Protein AF-A0A850GPP8-F1 (afdb_monomer)

Nearest PDB structures (foldseek):
  1va9-assembly1_A  TM=4.028E-01  e=1.101E-01  Homo sapiens
  6kbh-assembly1_A  TM=3.425E-01  e=5.849E-01  Rhodococcus sp. ECU0066
  5e55-assembly1_A  TM=1.767E-01  e=2.374E+00  Mus musculus

pLDDT: mean 84.82, std 16.77, range [39.59, 98.62]

Foldseek 3Di:
DDDDDDDDDDDDDDDPPPPPDPPPPPPDPDAPQAAPDDDWDWWDWDQWIWIWAARAQLKIKIKIWGDDDVVVPDPLQQKWKWKAKPRFIDIGGFDQDPVRTTMDMAILFWDPKDWQADPDDCVVPVQNPPDDADPPDRTDIDTDGGDPSNCRRCVVQADPRSFGAKIKMWMWMDGPRDIRADVPHTIIIIDHGDDSHD

Mean predicted aligned error: 10.4 Å

Sequence (198 aa):
MTSRLSPALLTLTAIATLLALPAQAQASNYPPDYDVCSEYDYAYTGPFELILDPVRTGIAKLTVAYRGYLRDYYADEDINIYISLNGNDAFIGASAGSNDDAYILLNSGPRDCEWCPTGGTPWDAPICAEIEIPEGSSGVWHCEDPTDIESHLFYWAYDAYGSRNDWDIQVAAEAGGYWDSNFGANYSAYFYADATCF

Solvent-accessible surface area (backbone atoms only — not comparable to full-atom values): 11824 Å² total; per-residue (Å²): 138,86,88,80,90,84,88,80,87,79,84,85,79,83,80,80,81,78,81,75,73,77,76,76,78,72,80,77,88,68,53,92,56,54,65,79,37,86,66,72,47,77,39,71,33,89,51,33,44,36,41,38,39,48,26,40,69,55,28,36,36,42,36,46,35,37,65,44,77,63,62,83,79,41,58,37,67,59,29,29,40,38,41,27,37,64,84,28,69,52,77,42,69,20,39,74,43,96,77,79,28,27,28,43,81,43,42,56,39,52,37,85,58,44,80,35,49,64,87,61,58,54,86,81,42,67,86,45,60,83,60,86,66,62,89,92,49,74,43,46,77,47,55,47,71,48,50,73,65,34,51,52,34,43,63,61,42,39,48,100,82,29,47,47,37,59,40,49,32,36,37,35,39,36,42,97,89,44,74,56,50,56,88,89,40,64,29,60,42,70,45,75,55,63,76,90,47,120

Radius of gyration: 28.32 Å; Cα contacts (8 Å, |Δi|>4): 357; chains: 1; bounding box: 94×68×67 Å

Secondary structure (DSSP, 8-state):
-------------------------------TT-------EEEEETTEEEEEEEEETTEEEEEEEE-SGGGGTS-GGG-EEEEEETTEEEEEE-EE-TTS-EEEEEESS-EEEEEEETT--TTT-GGGTT--PPTT-SEEEEEEPPPHHHHHHGGGTB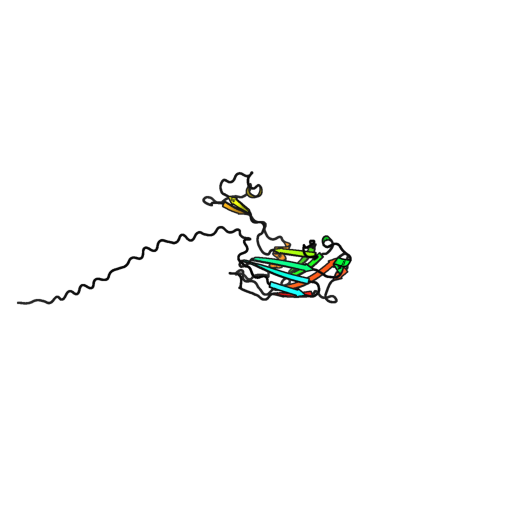-TTSPBPPEEEEEEEEETTEEE-BTTB-EEEEE-------

Structure (mmCIF, N/CA/C/O backbone):
data_AF-A0A850GPP8-F1
#
_entry.id   AF-A0A850GPP8-F1
#
loop_
_atom_site.group_PDB
_atom_site.id
_atom_site.type_symbol
_atom_site.label_atom_id
_atom_site.label_alt_id
_atom_site.label_comp_id
_atom_site.label_asym_id
_atom_site.label_entity_id
_atom_site.label_seq_id
_atom_site.pdbx_PDB_ins_code
_atom_site.Cartn_x
_atom_site.Cartn_y
_atom_site.Cartn_z
_atom_site.occupancy
_atom_site.B_iso_or_equiv
_atom_site.auth_seq_id
_atom_site.auth_comp_id
_atom_site.auth_asym_id
_atom_site.auth_atom_id
_atom_site.pdbx_PDB_model_num
ATOM 1 N N . MET A 1 1 ? 71.020 -55.622 -45.449 1.00 39.59 1 MET A N 1
ATOM 2 C CA . MET A 1 1 ? 70.687 -54.187 -45.558 1.00 39.59 1 MET A CA 1
ATOM 3 C C . MET A 1 1 ? 69.393 -53.935 -44.804 1.00 39.59 1 MET A C 1
ATOM 5 O O . MET A 1 1 ? 68.484 -54.747 -44.855 1.00 39.59 1 MET A O 1
ATOM 9 N N . THR A 1 2 ? 69.428 -52.868 -44.024 1.00 40.09 2 THR A N 1
ATOM 10 C CA . THR A 1 2 ? 68.491 -52.312 -43.040 1.00 40.09 2 THR A CA 1
ATOM 11 C C . THR A 1 2 ? 67.087 -51.938 -43.535 1.00 40.09 2 THR A C 1
ATOM 13 O O . THR A 1 2 ? 66.945 -51.490 -44.667 1.00 40.09 2 THR A O 1
ATOM 16 N N . SER A 1 3 ? 66.159 -51.878 -42.560 1.00 41.38 3 SER A N 1
ATOM 17 C CA . SER A 1 3 ? 65.038 -50.914 -42.423 1.00 41.38 3 SER A CA 1
ATOM 18 C C . SER A 1 3 ? 63.676 -51.323 -43.002 1.00 41.38 3 SER A C 1
ATOM 20 O O . SER A 1 3 ? 63.630 -51.831 -44.109 1.00 41.38 3 SER A O 1
ATOM 22 N N . ARG A 1 4 ? 62.503 -51.063 -42.405 1.00 40.84 4 ARG A N 1
ATOM 23 C CA . ARG A 1 4 ? 61.988 -50.720 -41.055 1.00 40.84 4 ARG A CA 1
ATOM 24 C C . ARG A 1 4 ? 60.451 -50.876 -41.165 1.00 40.84 4 ARG A C 1
ATOM 26 O O . ARG A 1 4 ? 59.905 -50.805 -42.261 1.00 40.84 4 ARG A O 1
ATOM 33 N N . LEU A 1 5 ? 59.794 -51.091 -40.026 1.00 48.31 5 LEU A N 1
ATOM 34 C CA . LEU A 1 5 ? 58.338 -51.181 -39.821 1.00 48.31 5 LEU A CA 1
ATOM 35 C C . LEU A 1 5 ? 57.528 -50.034 -40.453 1.00 48.31 5 LEU A C 1
ATOM 37 O O . LEU A 1 5 ? 57.996 -48.899 -40.452 1.00 48.31 5 LEU A O 1
ATOM 41 N N . SER A 1 6 ? 56.258 -50.305 -40.784 1.00 48.97 6 SER A N 1
ATOM 42 C CA . SER A 1 6 ? 55.168 -49.399 -40.386 1.00 48.97 6 SER A CA 1
ATOM 43 C C . SER A 1 6 ? 53.793 -50.093 -40.395 1.00 48.97 6 SER A C 1
ATOM 45 O O . SER A 1 6 ? 53.356 -50.539 -41.456 1.00 48.97 6 SER A O 1
ATOM 47 N N . PRO A 1 7 ? 53.085 -50.180 -39.253 1.00 52.16 7 PRO A N 1
ATOM 48 C CA . PRO A 1 7 ? 51.648 -50.409 -39.208 1.00 52.16 7 PRO A CA 1
ATOM 49 C C . PRO A 1 7 ? 50.941 -49.047 -39.162 1.00 52.16 7 PRO A C 1
ATOM 51 O O . PRO A 1 7 ? 51.191 -48.248 -38.264 1.00 52.16 7 PRO A O 1
ATOM 54 N N . ALA A 1 8 ? 50.057 -48.764 -40.114 1.00 50.03 8 ALA A N 1
ATOM 55 C CA . ALA A 1 8 ? 49.200 -47.584 -40.049 1.00 50.03 8 ALA A CA 1
ATOM 56 C C . ALA A 1 8 ? 47.753 -48.030 -39.827 1.00 50.03 8 ALA A C 1
ATOM 58 O O . ALA A 1 8 ? 47.046 -48.407 -40.759 1.00 50.03 8 ALA A O 1
ATOM 59 N N . LEU A 1 9 ? 47.351 -48.000 -38.553 1.00 53.56 9 LEU A N 1
ATOM 60 C CA . LEU A 1 9 ? 45.967 -47.812 -38.131 1.00 53.56 9 LEU A CA 1
ATOM 61 C C . LEU A 1 9 ? 45.416 -46.552 -38.815 1.00 53.56 9 LEU A C 1
ATOM 63 O O . LEU A 1 9 ? 46.026 -45.490 -38.707 1.00 53.56 9 LEU A O 1
ATOM 67 N N . LEU A 1 10 ? 44.237 -46.641 -39.427 1.00 48.56 10 LEU A N 1
ATOM 68 C CA . LEU A 1 10 ? 43.400 -45.468 -39.669 1.00 48.56 10 LEU A CA 1
ATOM 69 C C . LEU A 1 10 ? 42.017 -45.719 -39.064 1.00 48.56 10 LEU A C 1
ATOM 71 O O . LEU A 1 10 ? 41.157 -46.379 -39.641 1.00 48.56 10 LEU A O 1
ATOM 75 N N . THR A 1 11 ? 41.845 -45.210 -37.849 1.00 50.81 11 THR A N 1
ATOM 76 C CA . THR A 1 11 ? 40.568 -44.986 -37.172 1.00 50.81 11 THR A CA 1
ATOM 77 C C . THR A 1 11 ? 39.837 -43.829 -37.849 1.00 50.81 11 THR A C 1
ATOM 79 O O . THR A 1 11 ? 40.347 -42.710 -37.875 1.00 50.81 11 THR A O 1
ATOM 82 N N . LEU A 1 12 ? 38.648 -44.095 -38.388 1.00 48.16 12 LEU A N 1
ATOM 83 C CA . LEU A 1 12 ? 37.759 -43.085 -38.959 1.00 48.16 12 LEU A CA 1
ATOM 84 C C . LEU A 1 12 ? 36.839 -42.550 -37.847 1.00 48.16 12 LEU A C 1
ATOM 86 O O . LEU A 1 12 ? 35.830 -43.167 -37.513 1.00 48.16 12 LEU A O 1
ATOM 90 N N . THR A 1 13 ? 37.198 -41.426 -37.233 1.00 51.09 13 THR A N 1
ATOM 91 C CA . THR A 1 13 ? 36.319 -40.673 -36.326 1.00 51.09 13 THR A CA 1
ATOM 92 C C . THR A 1 13 ? 35.417 -39.764 -37.159 1.00 51.09 13 THR A C 1
ATOM 94 O O . THR A 1 13 ? 35.866 -38.758 -37.705 1.00 51.09 13 THR A O 1
ATOM 97 N N . ALA A 1 14 ? 34.137 -40.118 -37.280 1.00 53.50 14 ALA A N 1
ATOM 98 C CA . ALA A 1 14 ? 33.126 -39.239 -37.856 1.00 53.50 14 ALA A CA 1
ATOM 99 C C . ALA A 1 14 ? 32.796 -38.118 -36.855 1.00 53.50 14 ALA A C 1
ATOM 101 O O . ALA A 1 14 ? 32.231 -38.369 -35.792 1.00 53.50 14 ALA A O 1
ATOM 102 N N . ILE A 1 15 ? 33.172 -36.882 -37.187 1.00 58.12 15 ILE A N 1
ATOM 103 C CA . ILE A 1 15 ? 32.784 -35.677 -36.449 1.00 58.12 15 ILE A CA 1
ATOM 104 C C . ILE A 1 15 ? 31.385 -35.287 -36.935 1.00 58.12 15 ILE A C 1
ATOM 106 O O . ILE A 1 15 ? 31.227 -34.786 -38.046 1.00 58.12 15 ILE A O 1
ATOM 110 N N . ALA A 1 16 ? 30.362 -35.538 -36.120 1.00 55.25 16 ALA A N 1
ATOM 111 C CA . ALA A 1 16 ? 29.029 -34.991 -36.335 1.00 55.25 16 ALA A CA 1
ATOM 112 C C . ALA A 1 16 ? 29.018 -33.530 -35.859 1.00 55.25 16 ALA A C 1
ATOM 114 O O . ALA A 1 16 ? 28.903 -33.251 -34.668 1.00 55.25 16 ALA A O 1
ATOM 115 N N . THR A 1 17 ? 29.168 -32.582 -36.782 1.00 54.16 17 THR A N 1
ATOM 116 C CA . THR A 1 17 ? 28.900 -31.165 -36.516 1.00 54.16 17 THR A CA 1
ATOM 117 C C . THR A 1 17 ? 27.392 -30.964 -36.390 1.00 54.16 17 THR A C 1
ATOM 119 O O . THR A 1 17 ? 26.692 -30.867 -37.397 1.00 54.16 17 THR A O 1
ATOM 122 N N . LEU A 1 18 ? 26.888 -30.916 -35.153 1.00 50.62 18 LEU A N 1
ATOM 123 C CA . LEU A 1 18 ? 25.571 -30.353 -34.862 1.00 50.62 18 LEU A CA 1
ATOM 124 C C . LEU A 1 18 ? 25.592 -28.867 -35.246 1.00 50.62 18 LEU A C 1
ATOM 126 O O . LEU A 1 18 ? 26.200 -28.044 -34.565 1.00 50.62 18 LEU A O 1
ATOM 130 N N . LEU A 1 19 ? 24.910 -28.528 -36.338 1.00 47.75 19 LEU A N 1
ATOM 131 C CA . LEU A 1 19 ? 24.473 -27.165 -36.623 1.00 47.75 19 LEU A CA 1
ATOM 132 C C . LEU A 1 19 ? 23.376 -26.812 -35.612 1.00 47.75 19 LEU A C 1
ATOM 134 O O . LEU A 1 19 ? 22.191 -27.018 -35.865 1.00 47.75 19 LEU A O 1
ATOM 138 N N . ALA A 1 20 ? 23.782 -26.325 -34.441 1.00 54.25 20 ALA A N 1
ATOM 139 C CA . ALA A 1 20 ? 22.886 -25.635 -33.529 1.00 54.25 20 ALA A CA 1
ATOM 140 C C . ALA A 1 20 ? 22.476 -24.318 -34.201 1.00 54.25 20 ALA A C 1
ATOM 142 O O . ALA A 1 20 ? 23.216 -23.335 -34.178 1.00 54.25 20 ALA A O 1
ATOM 143 N N . LEU A 1 21 ? 21.319 -24.317 -34.862 1.00 52.44 21 LEU A N 1
ATOM 144 C CA . LEU A 1 21 ? 20.639 -23.073 -35.198 1.00 52.44 21 LEU A CA 1
ATOM 145 C C . LEU A 1 21 ? 20.380 -22.351 -33.869 1.00 52.44 21 LEU A C 1
ATOM 147 O O . LEU A 1 21 ? 19.799 -22.971 -32.972 1.00 52.44 21 LEU A O 1
ATOM 151 N N . PRO A 1 22 ? 20.813 -21.090 -33.691 1.00 49.09 22 PRO A N 1
ATOM 152 C CA . PRO A 1 22 ? 20.404 -20.339 -32.523 1.00 49.09 22 PRO A CA 1
ATOM 153 C C . PRO A 1 22 ? 18.885 -20.216 -32.607 1.00 49.09 22 PRO A C 1
ATOM 155 O O . PRO A 1 22 ? 18.357 -19.599 -33.533 1.00 49.09 22 PRO A O 1
ATOM 158 N N . ALA A 1 23 ? 18.175 -20.829 -31.660 1.00 49.62 23 ALA A N 1
ATOM 159 C CA . ALA A 1 23 ? 16.839 -20.370 -31.342 1.00 49.62 23 ALA A CA 1
ATOM 160 C C . ALA A 1 23 ? 17.012 -18.886 -31.016 1.00 49.62 23 ALA A C 1
ATOM 162 O O . ALA A 1 23 ? 17.670 -18.542 -30.034 1.00 49.62 23 ALA A O 1
ATOM 163 N N . GLN A 1 24 ? 16.540 -18.006 -31.899 1.00 48.22 24 GLN A N 1
ATOM 164 C CA . GLN A 1 24 ? 16.411 -16.602 -31.558 1.00 48.22 24 GLN A CA 1
ATOM 165 C C . GLN A 1 24 ? 15.467 -16.581 -30.363 1.00 48.22 24 GLN A C 1
ATOM 167 O O . GLN A 1 24 ? 14.267 -16.795 -30.520 1.00 48.22 24 GLN A O 1
ATOM 172 N N . ALA A 1 25 ? 16.027 -16.425 -29.164 1.00 46.62 25 ALA A N 1
ATOM 173 C CA . ALA A 1 25 ? 15.253 -16.078 -27.995 1.00 46.62 25 ALA A CA 1
ATOM 174 C C . ALA A 1 25 ? 14.564 -14.765 -28.360 1.00 46.62 25 ALA A C 1
ATOM 176 O O . ALA A 1 25 ? 15.208 -13.721 -28.461 1.00 46.62 25 ALA A O 1
ATOM 177 N N . GLN A 1 26 ? 13.279 -14.842 -28.692 1.00 46.44 26 GLN A N 1
ATOM 178 C CA . GLN A 1 26 ? 12.474 -13.649 -28.840 1.00 46.44 26 GLN A CA 1
ATOM 179 C C . GLN A 1 26 ? 12.368 -13.087 -27.430 1.00 46.44 26 GLN A C 1
ATOM 181 O O . GLN A 1 26 ? 11.773 -13.717 -26.557 1.00 46.44 26 GLN A O 1
ATOM 186 N N . ALA A 1 27 ? 13.037 -11.963 -27.178 1.00 56.38 27 ALA A N 1
ATOM 187 C CA . ALA A 1 27 ? 12.783 -11.196 -25.974 1.00 56.38 27 ALA A CA 1
ATOM 188 C C . ALA A 1 27 ? 11.294 -10.844 -26.010 1.00 56.38 27 ALA A C 1
ATOM 190 O O . ALA A 1 27 ? 10.849 -10.122 -26.902 1.00 56.38 27 ALA A O 1
ATOM 191 N N . SER A 1 28 ? 10.508 -11.452 -25.123 1.00 66.12 28 SER A N 1
ATOM 192 C CA . SER A 1 28 ? 9.085 -11.159 -25.067 1.00 66.12 28 SER A CA 1
ATOM 193 C C . SER A 1 28 ? 8.915 -9.746 -24.525 1.00 66.12 28 SER A C 1
ATOM 195 O O . SER A 1 28 ? 9.379 -9.450 -23.425 1.00 66.12 28 SER A O 1
ATOM 197 N N . ASN A 1 29 ? 8.295 -8.867 -25.309 1.00 79.88 29 ASN A N 1
ATOM 198 C CA . ASN A 1 29 ? 8.058 -7.474 -24.941 1.00 79.88 29 ASN A CA 1
ATOM 199 C C . ASN A 1 29 ? 6.748 -7.355 -24.148 1.00 79.88 29 ASN A C 1
ATOM 201 O O . ASN A 1 29 ? 5.767 -6.815 -24.653 1.00 79.88 29 ASN A O 1
ATOM 205 N N . TYR A 1 30 ? 6.709 -7.936 -22.948 1.00 87.12 30 TYR A N 1
ATOM 206 C CA . TYR A 1 30 ? 5.584 -7.756 -22.026 1.00 87.12 30 TYR A CA 1
ATOM 207 C C . TYR A 1 30 ? 5.688 -6.401 -21.322 1.00 87.12 30 TYR A C 1
ATOM 209 O O . TYR A 1 30 ? 6.812 -5.946 -21.076 1.00 87.12 30 TYR A O 1
ATOM 217 N N . PRO A 1 31 ? 4.555 -5.761 -20.988 1.00 88.88 31 PRO A N 1
ATOM 218 C CA . PRO A 1 31 ? 4.602 -4.535 -20.217 1.00 88.88 31 PRO A CA 1
ATOM 219 C C . PRO A 1 31 ? 5.203 -4.776 -18.822 1.00 88.88 31 PRO A C 1
ATOM 221 O O . PRO A 1 31 ? 5.124 -5.890 -18.295 1.00 88.88 31 PRO A O 1
ATOM 224 N N . PRO A 1 32 ? 5.846 -3.763 -18.215 1.00 88.31 32 PRO A N 1
ATOM 225 C CA . PRO A 1 32 ? 6.416 -3.877 -16.873 1.00 88.31 32 PRO A CA 1
ATOM 226 C C . PRO A 1 32 ? 5.423 -4.306 -15.786 1.00 88.31 32 PRO A C 1
ATOM 228 O O . PRO A 1 32 ? 5.833 -5.017 -14.869 1.00 88.31 32 PRO A O 1
ATOM 231 N N . ASP A 1 33 ? 4.154 -3.914 -15.917 1.00 88.12 33 ASP A N 1
ATOM 232 C CA . ASP A 1 33 ? 3.041 -4.240 -15.016 1.00 88.12 33 ASP A CA 1
ATOM 233 C C . ASP A 1 33 ? 2.325 -5.558 -15.369 1.00 88.12 33 ASP A C 1
ATOM 235 O O . ASP A 1 33 ? 1.318 -5.902 -14.746 1.00 88.12 33 ASP A O 1
ATOM 239 N N . TYR A 1 34 ? 2.836 -6.304 -16.358 1.00 88.12 34 TYR A N 1
ATOM 240 C CA . TYR A 1 34 ? 2.278 -7.593 -16.741 1.00 88.12 34 TYR A CA 1
ATOM 241 C C . TYR A 1 34 ? 2.390 -8.585 -15.588 1.00 88.12 34 TYR A C 1
ATOM 243 O O . TYR A 1 34 ? 3.491 -8.912 -15.134 1.00 88.12 34 TYR A O 1
ATOM 251 N N . ASP A 1 35 ? 1.238 -9.095 -15.174 1.00 87.56 35 ASP A N 1
ATOM 252 C CA . ASP A 1 35 ? 1.132 -10.087 -14.123 1.00 87.56 35 ASP A CA 1
ATOM 253 C C . ASP A 1 35 ? 1.609 -11.458 -14.619 1.00 87.56 35 ASP A C 1
ATOM 255 O O . ASP A 1 35 ? 1.000 -12.081 -15.497 1.00 87.56 35 ASP A O 1
ATOM 259 N N . VAL A 1 36 ? 2.762 -11.894 -14.108 1.00 86.81 36 VAL A N 1
ATOM 260 C CA . VAL A 1 36 ? 3.337 -13.221 -14.389 1.00 86.81 36 VAL A CA 1
ATOM 261 C C . VAL A 1 36 ? 3.091 -14.200 -13.252 1.00 86.81 36 VAL A C 1
ATOM 263 O O . VAL A 1 36 ? 3.376 -15.391 -13.403 1.00 86.81 36 VAL A O 1
ATOM 266 N N . CYS A 1 37 ? 2.578 -13.707 -12.133 1.00 86.38 37 CYS A N 1
ATOM 267 C CA . CYS A 1 37 ? 2.281 -14.489 -10.956 1.00 86.38 37 CYS A CA 1
ATOM 268 C C . CYS A 1 37 ? 0.759 -14.679 -10.876 1.00 86.38 37 CYS A C 1
ATOM 270 O O . CYS A 1 37 ? -0.008 -14.102 -11.637 1.0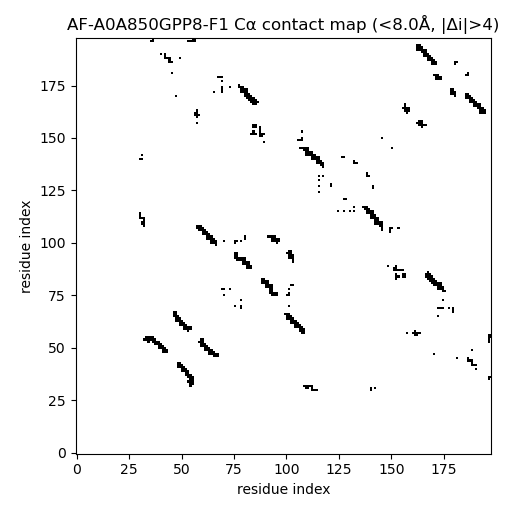0 86.38 37 CYS A O 1
ATOM 272 N N . SER A 1 38 ? 0.306 -15.683 -10.131 1.00 75.06 38 SER A N 1
ATOM 273 C CA . SER A 1 38 ? -1.114 -16.081 -10.183 1.00 75.06 38 SER A CA 1
ATOM 274 C C . SER A 1 38 ? -1.680 -16.507 -8.841 1.00 75.06 38 SER A C 1
ATOM 276 O O . SER A 1 38 ? -2.834 -16.926 -8.763 1.00 75.06 38 SER A O 1
ATOM 278 N N . GLU A 1 39 ? -0.855 -16.483 -7.800 1.00 82.56 39 GLU A N 1
ATOM 279 C CA . GLU A 1 39 ? -1.241 -16.897 -6.460 1.00 82.56 39 GLU A CA 1
ATOM 280 C C . GLU A 1 39 ? -1.372 -15.657 -5.584 1.00 82.56 39 GLU A C 1
ATOM 282 O O . GLU A 1 39 ? -0.413 -14.916 -5.392 1.00 82.56 39 GLU A O 1
ATOM 287 N N . TYR A 1 40 ? -2.584 -15.449 -5.075 1.00 89.50 40 TYR A N 1
ATOM 288 C CA . TYR A 1 40 ? -2.889 -14.406 -4.108 1.00 89.50 40 TYR A CA 1
ATOM 289 C C . TYR A 1 40 ? -2.669 -14.936 -2.692 1.00 89.50 40 TYR A C 1
ATOM 291 O O . TYR A 1 40 ? -3.127 -16.033 -2.354 1.00 89.50 40 TYR A O 1
ATOM 299 N N . ASP A 1 41 ? -2.056 -14.114 -1.849 1.00 92.62 41 ASP A N 1
ATOM 300 C CA . ASP A 1 41 ? -1.950 -14.342 -0.413 1.00 92.62 41 ASP A CA 1
ATOM 301 C C . ASP A 1 41 ? -3.029 -13.526 0.314 1.00 92.62 41 ASP A C 1
ATOM 303 O O . ASP A 1 41 ? -3.241 -12.347 0.030 1.00 92.62 41 ASP A O 1
ATOM 307 N N . TYR A 1 42 ? -3.695 -14.137 1.295 1.00 95.31 42 TYR A N 1
ATOM 308 C CA . TYR A 1 42 ? -4.761 -13.492 2.066 1.00 95.31 42 TYR A CA 1
ATOM 309 C C . TYR A 1 42 ? -4.432 -13.476 3.555 1.00 95.31 42 TYR A C 1
ATOM 311 O O . TYR A 1 42 ? -3.989 -14.481 4.117 1.00 95.31 42 TYR A O 1
ATOM 319 N N . ALA A 1 43 ? -4.723 -12.360 4.217 1.00 97.00 43 ALA A N 1
ATOM 320 C CA . ALA A 1 43 ? -4.689 -12.249 5.668 1.00 97.00 43 ALA A CA 1
ATOM 321 C C . ALA A 1 43 ? -5.939 -11.527 6.177 1.00 97.00 43 ALA A C 1
ATOM 323 O O . ALA A 1 43 ? -6.432 -10.589 5.559 1.00 97.00 43 ALA A O 1
ATOM 324 N N . TYR A 1 44 ? -6.444 -11.950 7.334 1.00 97.56 44 TYR A N 1
ATOM 325 C CA . TYR A 1 44 ? -7.633 -11.371 7.957 1.00 97.56 44 TYR A CA 1
ATOM 326 C C . TYR A 1 44 ? -7.295 -10.911 9.366 1.00 97.56 44 TYR A C 1
ATOM 328 O O . TYR A 1 44 ? -6.692 -11.662 10.137 1.00 97.56 44 TYR A O 1
ATOM 336 N N . THR A 1 45 ? -7.694 -9.692 9.720 1.00 97.75 45 THR A N 1
ATOM 337 C CA . THR A 1 45 ? -7.454 -9.148 11.058 1.00 97.75 45 THR A CA 1
ATOM 338 C C . THR A 1 45 ? -8.541 -8.156 11.450 1.00 97.75 45 THR A C 1
ATOM 340 O O . THR A 1 45 ? -8.784 -7.166 10.767 1.00 97.75 45 THR A O 1
ATOM 343 N N . GLY A 1 46 ? -9.261 -8.451 12.536 1.00 96.44 46 GLY A N 1
ATOM 344 C CA . GLY A 1 46 ? -10.443 -7.674 12.912 1.00 96.44 46 GLY A CA 1
ATOM 345 C C . GLY A 1 46 ? -11.443 -7.545 11.748 1.00 96.44 46 GLY A C 1
ATOM 346 O O . GLY A 1 46 ? -11.819 -8.569 11.177 1.00 96.44 46 GLY A O 1
ATOM 347 N N . PRO A 1 47 ? -11.874 -6.321 11.395 1.00 96.94 47 PRO A N 1
ATOM 348 C CA . PRO A 1 47 ? -12.759 -6.062 10.259 1.00 96.94 47 PRO A CA 1
ATOM 349 C C . PRO A 1 47 ? -12.036 -5.939 8.903 1.00 96.94 47 PRO A C 1
ATOM 351 O O . PRO A 1 47 ? -12.669 -5.542 7.922 1.00 96.94 47 PRO A O 1
ATOM 354 N N . PHE A 1 48 ? -10.732 -6.228 8.842 1.00 98.12 48 PHE A N 1
ATOM 355 C CA . PHE A 1 48 ? -9.919 -6.078 7.639 1.00 98.12 48 PHE A CA 1
ATOM 356 C C . PHE A 1 48 ? -9.643 -7.407 6.936 1.00 98.12 48 PHE A C 1
ATOM 358 O O . PHE A 1 48 ? -9.351 -8.427 7.568 1.00 98.12 48 PHE A O 1
ATOM 365 N N . GLU A 1 49 ? -9.666 -7.347 5.610 1.00 97.88 49 GLU A N 1
ATOM 366 C CA . GLU A 1 49 ? -9.161 -8.349 4.677 1.00 97.88 49 GLU A CA 1
ATOM 367 C C . GLU A 1 49 ? -8.005 -7.719 3.893 1.00 97.88 49 GLU A C 1
ATOM 369 O O . GLU A 1 49 ? -8.152 -6.654 3.295 1.00 97.88 49 GLU A O 1
ATOM 374 N N . LEU A 1 50 ? -6.839 -8.354 3.930 1.00 98.00 50 LEU A N 1
ATOM 375 C CA . LEU A 1 50 ? -5.654 -7.934 3.202 1.00 98.00 50 LEU A CA 1
ATOM 376 C C . LEU A 1 50 ? -5.386 -8.958 2.109 1.00 98.00 50 LEU A C 1
ATOM 378 O O . LEU A 1 50 ? -5.318 -10.156 2.389 1.00 98.00 50 LEU A O 1
ATOM 382 N N . ILE A 1 51 ? -5.220 -8.472 0.885 1.00 96.06 51 ILE A N 1
ATOM 383 C CA . ILE A 1 51 ? -4.985 -9.290 -0.300 1.00 96.06 51 ILE A CA 1
ATOM 384 C C . ILE A 1 51 ? -3.670 -8.836 -0.907 1.00 96.06 51 ILE A C 1
ATOM 386 O O . ILE A 1 51 ? -3.551 -7.705 -1.383 1.00 96.06 51 ILE A O 1
ATOM 390 N N . LEU A 1 52 ? -2.689 -9.720 -0.861 1.00 95.12 52 LEU A N 1
ATOM 391 C CA . LEU A 1 52 ? -1.401 -9.541 -1.492 1.00 95.12 52 LEU A CA 1
ATOM 392 C C . LEU A 1 52 ? -1.419 -10.266 -2.835 1.00 95.12 52 LEU A C 1
ATOM 394 O O . LEU A 1 52 ? -1.632 -11.473 -2.903 1.00 95.12 52 LEU A O 1
ATOM 398 N N . ASP A 1 53 ? -1.203 -9.494 -3.890 1.00 93.25 53 ASP A N 1
ATOM 399 C CA . ASP A 1 53 ? -1.147 -9.925 -5.280 1.00 93.25 53 ASP A CA 1
ATOM 400 C C . ASP A 1 53 ? 0.286 -9.724 -5.802 1.00 93.25 53 ASP A C 1
ATOM 402 O O . ASP A 1 53 ? 0.647 -8.612 -6.208 1.00 93.25 53 ASP A O 1
ATOM 406 N N . PRO A 1 54 ? 1.166 -10.737 -5.705 1.00 91.62 54 PRO A N 1
ATOM 407 C CA . PRO A 1 54 ? 2.477 -10.690 -6.335 1.00 91.62 54 PRO A CA 1
ATOM 408 C C . PRO A 1 54 ? 2.294 -10.601 -7.849 1.00 91.62 54 PRO A C 1
ATOM 410 O O . PRO A 1 54 ? 1.652 -11.464 -8.425 1.00 91.62 54 PRO A O 1
ATOM 413 N N . VAL A 1 55 ? 2.897 -9.597 -8.488 1.00 89.50 55 VAL A N 1
ATOM 414 C CA . VAL A 1 55 ? 2.799 -9.395 -9.945 1.00 89.50 55 VAL A CA 1
ATOM 415 C C . VAL A 1 55 ? 3.999 -10.031 -10.642 1.00 89.50 55 VAL A C 1
ATOM 417 O O . VAL A 1 55 ? 3.873 -10.748 -11.631 1.00 89.50 55 VAL A O 1
ATOM 420 N N . ARG A 1 56 ? 5.198 -9.740 -10.124 1.00 87.44 56 ARG A N 1
ATOM 421 C CA . ARG A 1 56 ? 6.492 -10.269 -10.574 1.00 87.44 56 ARG A CA 1
ATOM 422 C C . ARG A 1 56 ? 7.545 -10.063 -9.484 1.00 87.44 56 ARG A C 1
ATOM 424 O O . ARG A 1 56 ? 7.297 -9.376 -8.497 1.00 87.44 56 ARG A O 1
ATOM 431 N N . THR A 1 57 ? 8.758 -10.573 -9.680 1.00 86.19 57 THR A N 1
ATOM 432 C CA . THR A 1 57 ? 9.886 -10.294 -8.773 1.00 86.19 57 THR A CA 1
ATOM 433 C C . THR A 1 57 ? 10.057 -8.788 -8.536 1.00 86.19 57 THR A C 1
ATOM 435 O O . THR A 1 57 ? 10.203 -8.019 -9.488 1.00 86.19 57 THR A O 1
ATOM 438 N N . GLY A 1 58 ? 10.031 -8.374 -7.265 1.00 88.25 58 GLY A N 1
ATOM 439 C CA . GLY A 1 58 ? 10.138 -6.975 -6.837 1.00 88.25 58 GLY A CA 1
ATOM 440 C C . GLY A 1 58 ? 8.864 -6.130 -6.965 1.00 88.25 58 GLY A C 1
ATOM 441 O O . GLY A 1 58 ? 8.922 -4.938 -6.670 1.00 88.25 58 GLY A O 1
ATOM 442 N N . ILE A 1 59 ? 7.734 -6.697 -7.408 1.00 90.88 59 ILE A N 1
ATOM 443 C CA . ILE A 1 59 ? 6.484 -5.953 -7.616 1.00 90.88 59 ILE A CA 1
ATOM 444 C C . ILE A 1 59 ? 5.280 -6.736 -7.095 1.00 90.88 59 ILE A C 1
ATOM 446 O O . ILE A 1 59 ? 5.065 -7.894 -7.454 1.00 90.88 59 ILE A O 1
ATOM 450 N N . ALA A 1 60 ? 4.452 -6.081 -6.291 1.00 93.44 60 ALA A N 1
ATOM 451 C CA . ALA A 1 60 ? 3.174 -6.606 -5.852 1.00 93.44 60 ALA A CA 1
ATOM 452 C C . ALA A 1 60 ? 2.155 -5.484 -5.659 1.00 93.44 60 ALA A C 1
ATOM 454 O O . ALA A 1 60 ? 2.501 -4.314 -5.465 1.00 93.44 60 ALA A O 1
ATOM 455 N N . LYS A 1 61 ? 0.886 -5.875 -5.662 1.00 94.94 61 LYS A N 1
ATOM 456 C CA . LYS A 1 61 ? -0.222 -5.035 -5.232 1.00 94.94 61 LYS A CA 1
ATOM 457 C C . LYS A 1 61 ? -0.692 -5.498 -3.860 1.00 94.94 61 LYS A C 1
ATOM 459 O O . LYS A 1 61 ? -0.707 -6.690 -3.556 1.00 94.94 61 LYS A O 1
ATOM 464 N N . LEU A 1 62 ? -1.087 -4.542 -3.032 1.00 96.81 62 LEU A N 1
ATOM 465 C CA . LEU A 1 62 ? -1.697 -4.786 -1.736 1.00 96.81 62 LEU A CA 1
ATOM 466 C C . LEU A 1 62 ? -3.060 -4.106 -1.710 1.00 96.81 62 LEU A C 1
ATOM 468 O O . LEU A 1 62 ? -3.156 -2.882 -1.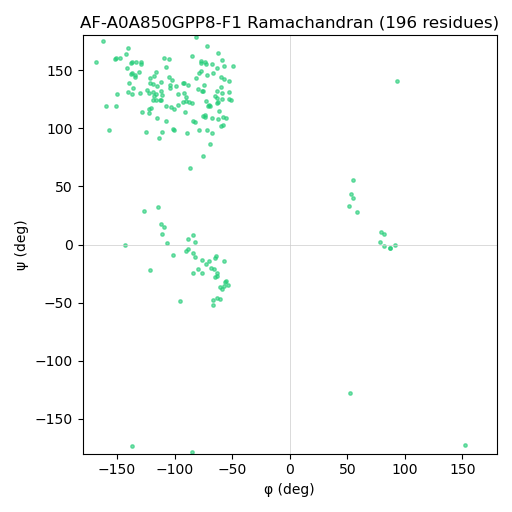796 1.00 96.81 62 LEU A O 1
ATOM 472 N N . THR A 1 63 ? -4.109 -4.909 -1.573 1.00 97.44 63 THR A N 1
ATOM 473 C CA . THR A 1 63 ? -5.453 -4.412 -1.278 1.00 97.44 63 THR A CA 1
ATOM 474 C C . THR A 1 63 ? -5.695 -4.525 0.217 1.00 97.44 63 THR A C 1
ATOM 476 O O . THR A 1 63 ? -5.499 -5.595 0.792 1.00 97.44 63 THR A O 1
ATOM 479 N N . VAL A 1 64 ? -6.148 -3.441 0.841 1.00 98.06 64 VAL A N 1
ATOM 480 C CA . VAL A 1 64 ? -6.656 -3.458 2.217 1.00 98.06 64 VAL A CA 1
ATOM 481 C C . VAL A 1 64 ? -8.130 -3.106 2.164 1.00 98.06 64 VAL A C 1
ATOM 483 O O . VAL A 1 64 ? -8.480 -1.966 1.872 1.00 98.06 64 VAL A O 1
ATOM 486 N N . ALA A 1 65 ? -8.979 -4.093 2.425 1.00 97.69 65 ALA A N 1
ATOM 487 C CA . ALA A 1 65 ? -10.425 -3.959 2.446 1.00 97.69 65 ALA A CA 1
ATOM 488 C C . ALA A 1 65 ? -10.932 -3.927 3.891 1.00 97.69 65 ALA A C 1
ATOM 490 O O . ALA A 1 65 ? -10.528 -4.733 4.729 1.00 97.69 65 ALA A O 1
ATOM 491 N N . TYR A 1 66 ? -11.836 -2.999 4.177 1.00 97.81 66 TYR A N 1
ATOM 492 C CA . TYR A 1 66 ? -12.434 -2.761 5.481 1.00 97.81 66 TYR A CA 1
ATOM 493 C C . TYR A 1 66 ? -13.944 -3.002 5.418 1.00 97.81 66 TYR A C 1
ATOM 495 O O . TYR A 1 66 ? -14.645 -2.431 4.582 1.00 97.81 66 TYR A O 1
ATOM 503 N N . ARG A 1 67 ? -14.455 -3.837 6.330 1.00 96.62 67 ARG A N 1
ATOM 504 C CA . ARG A 1 67 ? -15.889 -4.163 6.473 1.00 96.62 67 ARG A CA 1
ATOM 505 C C . ARG A 1 67 ? -16.403 -3.928 7.898 1.00 96.62 67 ARG A C 1
ATOM 507 O O . ARG A 1 67 ? -17.277 -4.647 8.377 1.00 96.62 67 ARG A O 1
ATOM 514 N N . GLY A 1 68 ? -15.800 -2.980 8.611 1.00 96.12 68 GLY A N 1
ATOM 515 C CA . GLY A 1 68 ? -16.120 -2.716 10.012 1.00 96.12 68 GLY A CA 1
ATOM 516 C C . GLY A 1 68 ? -17.307 -1.779 10.207 1.00 96.12 68 GLY A C 1
ATOM 517 O O . GLY A 1 68 ? -17.939 -1.319 9.257 1.00 96.12 68 GLY A O 1
ATOM 518 N N . TYR A 1 69 ? -17.598 -1.492 11.476 1.00 96.00 69 TYR A N 1
ATOM 519 C CA . TYR A 1 69 ? -18.837 -0.824 11.881 1.00 96.00 69 TYR A CA 1
ATOM 520 C C . TYR A 1 69 ? -18.930 0.639 11.426 1.00 96.00 69 TYR A C 1
ATOM 522 O O . TYR A 1 69 ? -20.028 1.184 11.386 1.00 96.00 69 TYR A O 1
ATOM 530 N N . LEU A 1 70 ? -17.814 1.302 11.090 1.00 97.06 70 LEU A N 1
ATOM 531 C CA . LEU A 1 70 ? -17.851 2.699 10.639 1.00 97.06 70 LEU A CA 1
ATOM 532 C C . LEU A 1 70 ? -18.637 2.853 9.328 1.00 97.06 70 LEU A C 1
ATOM 534 O O . LEU A 1 70 ? -19.263 3.889 9.122 1.00 97.06 70 LEU A O 1
ATOM 538 N N . ARG A 1 71 ? -18.698 1.805 8.498 1.00 96.12 71 ARG A N 1
ATOM 539 C CA . ARG A 1 71 ? -19.474 1.787 7.246 1.00 96.12 71 ARG A CA 1
ATOM 540 C C . ARG A 1 71 ? -20.986 1.875 7.455 1.00 96.12 71 ARG A C 1
ATOM 542 O O . ARG A 1 71 ? -21.705 2.305 6.562 1.00 96.12 71 ARG A O 1
ATOM 549 N N . ASP A 1 72 ? -21.480 1.539 8.647 1.00 95.19 72 ASP A N 1
ATOM 550 C CA . ASP A 1 72 ? -22.900 1.710 8.980 1.00 95.19 72 ASP A CA 1
ATOM 551 C C . ASP A 1 72 ? -23.276 3.191 9.187 1.00 95.19 72 ASP A C 1
ATOM 553 O O . ASP A 1 72 ? -24.459 3.544 9.204 1.00 95.19 72 ASP A O 1
ATOM 557 N N . TYR A 1 73 ? -22.278 4.061 9.378 1.00 96.62 73 TYR A N 1
ATOM 558 C CA . TYR A 1 73 ? -22.458 5.462 9.766 1.00 96.62 73 TYR A CA 1
ATOM 559 C C . TYR A 1 73 ? -21.862 6.466 8.773 1.00 96.62 73 TYR A C 1
ATOM 561 O O . TYR A 1 73 ? -22.288 7.623 8.772 1.00 96.62 73 TYR A O 1
ATOM 569 N N . TYR A 1 74 ? -20.906 6.042 7.948 1.00 96.94 74 TYR A N 1
ATOM 570 C CA . TYR A 1 74 ? -20.144 6.884 7.027 1.00 96.94 74 TYR A CA 1
ATOM 571 C C . TYR A 1 74 ? -20.126 6.271 5.626 1.00 96.94 74 TYR A C 1
ATOM 573 O O . TYR A 1 74 ? -20.160 5.049 5.489 1.00 96.94 74 TYR A O 1
ATOM 581 N N . ALA A 1 75 ? -20.084 7.119 4.594 1.00 94.94 75 ALA A N 1
ATOM 582 C CA . ALA A 1 75 ? -19.865 6.653 3.228 1.00 94.94 75 ALA A CA 1
ATOM 583 C C . ALA A 1 75 ? -18.440 6.097 3.082 1.00 94.94 75 ALA A C 1
ATOM 585 O O . ALA A 1 75 ? -17.543 6.494 3.828 1.00 94.94 75 ALA A O 1
ATOM 586 N N . ASP A 1 76 ? -18.220 5.196 2.124 1.00 95.31 76 ASP A N 1
ATOM 587 C CA . ASP A 1 76 ? -16.913 4.550 1.949 1.00 95.31 76 ASP A CA 1
ATOM 588 C C . ASP A 1 76 ? -15.809 5.580 1.643 1.00 95.31 76 ASP A C 1
ATOM 590 O O . ASP A 1 76 ? -14.703 5.461 2.163 1.00 95.31 76 ASP A O 1
ATOM 594 N N . GLU A 1 77 ? -16.118 6.637 0.885 1.00 92.69 77 GLU A N 1
ATOM 595 C CA . GLU A 1 77 ? -15.202 7.750 0.598 1.00 92.69 77 GLU A CA 1
ATOM 596 C C . GLU A 1 77 ? -14.894 8.667 1.800 1.00 92.69 77 GLU A C 1
ATOM 598 O O . GLU A 1 77 ? -13.941 9.446 1.744 1.00 92.69 77 GLU A O 1
ATOM 603 N N . ASP A 1 78 ? -15.673 8.583 2.885 1.00 95.75 78 ASP A N 1
ATOM 604 C CA . ASP A 1 78 ? -15.428 9.316 4.136 1.00 95.75 78 ASP A CA 1
ATOM 605 C C . ASP A 1 78 ? -14.542 8.520 5.114 1.00 95.75 78 ASP A C 1
ATOM 607 O O . ASP A 1 78 ? -14.169 9.031 6.176 1.00 95.75 78 ASP A O 1
ATOM 611 N N . ILE A 1 79 ? -14.219 7.265 4.783 1.00 98.00 79 ILE A N 1
ATOM 612 C CA . ILE A 1 79 ? -13.378 6.388 5.597 1.00 98.00 79 ILE A CA 1
ATOM 613 C C . ILE A 1 79 ? -11.924 6.535 5.163 1.00 98.00 79 ILE A C 1
ATOM 615 O O . ILE A 1 79 ? -11.581 6.394 3.993 1.00 98.00 79 ILE A O 1
ATOM 619 N N . ASN A 1 80 ? -11.043 6.747 6.132 1.00 98.31 80 ASN A N 1
ATOM 620 C CA . ASN A 1 80 ? -9.603 6.688 5.947 1.00 98.31 80 ASN A CA 1
ATOM 621 C C . ASN A 1 80 ? -9.058 5.386 6.535 1.00 98.31 80 ASN A C 1
ATOM 623 O O . ASN A 1 80 ? -9.426 4.982 7.640 1.00 98.31 80 ASN A O 1
ATOM 627 N N . ILE A 1 81 ? -8.140 4.749 5.819 1.00 98.56 81 ILE A N 1
ATOM 628 C CA . ILE A 1 81 ? -7.416 3.569 6.279 1.00 98.56 81 ILE A CA 1
ATOM 629 C C . ILE A 1 81 ? -6.012 4.006 6.694 1.00 98.56 81 ILE A C 1
ATOM 631 O O . ILE A 1 81 ? -5.224 4.506 5.887 1.00 98.56 81 ILE A O 1
ATOM 635 N N . TYR A 1 82 ? -5.703 3.806 7.973 1.00 98.44 82 TYR A N 1
ATOM 636 C CA . TYR A 1 82 ? -4.332 3.773 8.458 1.00 98.44 82 TYR A CA 1
ATOM 637 C C . TYR A 1 82 ? -3.704 2.446 8.053 1.00 98.44 82 TYR A C 1
ATOM 639 O O . TYR A 1 82 ? -4.280 1.386 8.306 1.00 98.44 82 TYR A O 1
ATOM 647 N N . ILE A 1 83 ? -2.504 2.507 7.489 1.00 98.62 83 ILE A N 1
ATOM 648 C CA . ILE A 1 83 ? -1.686 1.338 7.197 1.00 98.62 83 ILE A CA 1
ATOM 649 C C . ILE A 1 83 ? -0.245 1.614 7.610 1.00 98.62 83 ILE A C 1
ATOM 651 O O . ILE A 1 83 ? 0.303 2.662 7.284 1.00 98.62 83 ILE A O 1
ATOM 655 N N . SER A 1 84 ? 0.381 0.656 8.287 1.00 98.44 84 SER A N 1
ATOM 656 C CA . SER A 1 84 ? 1.831 0.571 8.408 1.00 98.44 84 SER A CA 1
ATOM 657 C C . SER A 1 84 ? 2.313 -0.727 7.786 1.00 98.44 84 SER A C 1
ATOM 659 O O . SER A 1 84 ? 1.766 -1.777 8.103 1.00 98.44 84 SER A O 1
ATOM 661 N N . LEU A 1 85 ? 3.325 -0.658 6.926 1.00 98.31 85 LEU A N 1
ATOM 662 C CA . LEU A 1 85 ? 4.016 -1.798 6.334 1.00 98.31 85 LEU A CA 1
ATOM 663 C C . LEU A 1 85 ? 5.494 -1.715 6.717 1.00 98.31 85 LEU A C 1
ATOM 665 O O . LEU A 1 85 ? 6.182 -0.755 6.365 1.00 98.31 85 LEU A O 1
ATOM 669 N N . ASN A 1 86 ? 5.985 -2.709 7.460 1.00 97.25 86 ASN A N 1
ATOM 670 C CA . ASN A 1 86 ? 7.383 -2.787 7.903 1.00 97.25 86 ASN A CA 1
ATOM 671 C C . ASN A 1 86 ? 7.885 -1.501 8.594 1.00 97.25 86 ASN A C 1
ATOM 673 O O . ASN A 1 86 ? 9.057 -1.133 8.492 1.00 97.25 86 ASN A O 1
ATOM 677 N N . GLY A 1 87 ? 6.988 -0.814 9.310 1.00 96.94 87 GLY A N 1
ATOM 678 C CA . GLY A 1 87 ? 7.282 0.399 10.073 1.00 96.94 87 GLY A CA 1
ATOM 679 C C . GLY A 1 87 ? 7.189 1.718 9.300 1.00 96.94 87 GLY A C 1
ATOM 680 O O . GLY A 1 87 ? 7.345 2.763 9.926 1.00 96.94 87 GLY A O 1
ATOM 681 N N . ASN A 1 88 ? 6.914 1.701 7.992 1.00 98.25 88 ASN A N 1
ATOM 682 C CA . ASN A 1 88 ? 6.507 2.897 7.243 1.00 98.25 88 ASN A CA 1
ATOM 683 C C . ASN A 1 88 ? 4.990 2.989 7.247 1.00 98.25 88 ASN A C 1
ATOM 685 O O . ASN A 1 88 ? 4.337 1.956 7.106 1.00 98.25 88 ASN A O 1
ATOM 689 N N . ASP A 1 89 ? 4.421 4.176 7.419 1.00 98.25 89 ASP A N 1
ATOM 690 C CA . ASP A 1 89 ? 2.981 4.331 7.570 1.00 98.25 89 ASP A CA 1
ATOM 691 C C . ASP A 1 89 ? 2.376 5.444 6.720 1.00 98.25 89 ASP A C 1
ATOM 693 O O . ASP A 1 89 ? 3.033 6.367 6.244 1.00 98.25 89 ASP A O 1
ATOM 697 N N . ALA A 1 90 ? 1.080 5.299 6.475 1.00 98.19 90 ALA A N 1
ATOM 698 C CA . ALA A 1 90 ? 0.292 6.238 5.712 1.00 98.19 90 ALA A CA 1
ATOM 699 C C . ALA A 1 90 ? -1.160 6.217 6.180 1.00 98.19 90 ALA A C 1
ATOM 701 O O . ALA A 1 90 ? -1.645 5.261 6.790 1.00 98.19 90 ALA A O 1
ATOM 702 N N . PHE A 1 91 ? -1.859 7.294 5.848 1.00 97.06 91 PHE A N 1
ATOM 703 C CA . PHE A 1 91 ? -3.277 7.455 6.103 1.00 97.06 91 PHE A CA 1
ATOM 704 C C . PHE A 1 91 ? -3.949 7.858 4.799 1.00 97.06 91 PHE A C 1
ATOM 706 O O . PHE A 1 91 ? -3.626 8.904 4.232 1.00 97.06 91 PHE A O 1
ATOM 713 N N . ILE A 1 92 ? -4.800 6.978 4.281 1.00 98.19 92 ILE A N 1
ATOM 714 C CA . ILE A 1 92 ? -5.235 7.011 2.884 1.00 98.19 92 ILE A CA 1
ATOM 715 C C . ILE A 1 92 ? -6.757 6.931 2.846 1.00 98.19 92 ILE A C 1
ATOM 717 O O . ILE A 1 92 ? -7.342 6.055 3.479 1.00 98.19 92 ILE A O 1
ATOM 721 N N . GLY A 1 93 ? -7.391 7.838 2.103 1.00 97.88 93 GLY A N 1
ATOM 722 C CA . GLY A 1 93 ? -8.833 7.792 1.870 1.00 97.88 93 GLY A CA 1
ATOM 723 C C . GLY A 1 93 ? -9.217 6.528 1.106 1.00 97.88 93 GLY A C 1
ATOM 724 O O . GLY A 1 93 ? -8.577 6.181 0.110 1.00 97.88 93 GLY A O 1
ATOM 725 N N . ALA A 1 94 ? -10.239 5.832 1.585 1.00 97.56 94 ALA A N 1
ATOM 726 C CA . ALA A 1 94 ? -10.742 4.631 0.952 1.00 97.56 94 ALA A CA 1
ATOM 727 C C . ALA A 1 94 ? -11.600 4.962 -0.277 1.00 97.56 94 ALA A C 1
ATOM 729 O O . ALA A 1 94 ? -12.133 6.058 -0.445 1.00 97.56 94 ALA A O 1
ATOM 730 N N . SER A 1 95 ? -11.718 3.978 -1.158 1.00 96.25 95 SER A N 1
ATOM 731 C CA . SER A 1 95 ? -12.665 3.957 -2.267 1.00 96.25 95 SER A CA 1
ATOM 732 C C . SER A 1 95 ? -13.777 2.953 -1.980 1.00 96.25 95 SER A C 1
ATOM 734 O O . SER A 1 95 ? -13.563 1.960 -1.281 1.00 96.25 95 SER A O 1
ATOM 736 N N . ALA A 1 96 ? -14.956 3.188 -2.557 1.00 91.81 96 ALA A N 1
ATOM 737 C CA . ALA A 1 96 ? -16.061 2.237 -2.516 1.00 91.81 96 ALA A CA 1
ATOM 738 C C . ALA A 1 96 ? -15.732 0.999 -3.361 1.00 91.81 96 ALA A C 1
ATOM 740 O O . ALA A 1 96 ? -15.497 1.091 -4.570 1.00 91.81 96 ALA A O 1
ATOM 741 N N . GLY A 1 97 ? -15.698 -0.162 -2.720 1.00 81.19 97 GLY A N 1
ATOM 742 C CA . GLY A 1 97 ? -15.398 -1.444 -3.334 1.00 81.19 97 GLY A CA 1
ATOM 743 C C . GLY A 1 97 ? -16.610 -2.107 -3.973 1.00 81.19 97 GLY A C 1
ATOM 744 O O . GLY A 1 97 ? -17.769 -1.786 -3.712 1.00 81.19 97 GLY A O 1
ATOM 745 N N . SER A 1 98 ? -16.338 -3.068 -4.857 1.00 80.75 98 SER A N 1
ATOM 746 C CA . SER A 1 98 ? -17.393 -3.813 -5.559 1.00 80.75 98 SER A CA 1
ATOM 747 C C . SER A 1 98 ? -18.079 -4.867 -4.682 1.00 80.75 98 SER A C 1
ATOM 749 O O . SER A 1 98 ? -19.124 -5.384 -5.073 1.00 80.75 98 SER A O 1
ATOM 751 N N . ASN A 1 99 ? -17.508 -5.195 -3.518 1.00 81.69 99 ASN A N 1
ATOM 752 C CA . ASN A 1 99 ? -17.971 -6.272 -2.643 1.00 81.69 99 ASN A CA 1
ATOM 753 C C . ASN A 1 99 ? -18.489 -5.746 -1.300 1.00 81.69 99 ASN A C 1
ATOM 755 O O . ASN A 1 99 ? -18.380 -6.443 -0.291 1.00 81.69 99 ASN A O 1
ATOM 759 N N . ASP A 1 100 ? -19.066 -4.541 -1.305 1.00 85.31 100 ASP A N 1
ATOM 760 C CA . ASP A 1 100 ? -19.547 -3.877 -0.093 1.00 85.31 100 ASP A CA 1
ATOM 761 C C . ASP A 1 100 ? -18.421 -3.765 0.952 1.00 85.31 100 ASP A C 1
ATOM 763 O O . ASP A 1 100 ? -18.508 -4.264 2.074 1.00 85.31 100 ASP A O 1
ATOM 767 N N . ASP A 1 101 ? -17.316 -3.154 0.535 1.00 91.88 101 ASP A N 1
ATOM 768 C CA . ASP A 1 101 ? -16.132 -2.857 1.331 1.00 91.88 101 ASP A CA 1
ATOM 769 C C . ASP A 1 101 ? -15.609 -1.451 1.023 1.00 91.88 101 ASP A C 1
ATOM 771 O O . ASP A 1 101 ? -15.673 -0.991 -0.111 1.00 91.88 101 ASP A O 1
ATOM 775 N N . ALA A 1 102 ? -15.044 -0.781 2.026 1.00 96.81 102 ALA A N 1
ATOM 776 C CA . ALA A 1 102 ? -14.201 0.391 1.802 1.00 96.81 102 ALA A CA 1
ATOM 777 C C . ALA A 1 102 ? -12.761 -0.104 1.642 1.00 96.81 102 ALA A C 1
ATOM 779 O O . ALA A 1 102 ? -12.284 -0.849 2.500 1.00 96.81 102 ALA A O 1
ATOM 780 N N . TYR A 1 103 ? -12.062 0.254 0.567 1.00 97.75 103 TYR A N 1
ATOM 781 C CA . TYR A 1 103 ? -10.734 -0.303 0.305 1.00 97.75 103 TYR A CA 1
ATOM 782 C C . TYR A 1 103 ? -9.712 0.728 -0.160 1.00 97.75 103 TYR A C 1
ATOM 784 O O . TYR A 1 103 ? -10.049 1.764 -0.727 1.00 97.75 103 TYR A O 1
ATOM 792 N N . ILE A 1 104 ? -8.441 0.395 0.041 1.00 97.88 104 ILE A N 1
ATOM 793 C CA . ILE A 1 104 ? -7.311 1.029 -0.640 1.00 97.88 104 ILE A CA 1
ATOM 794 C C . ILE A 1 104 ? -6.580 -0.020 -1.477 1.00 97.88 104 ILE A C 1
ATOM 796 O O . ILE A 1 104 ? -6.483 -1.184 -1.080 1.00 97.88 104 ILE A O 1
ATOM 800 N N . LEU A 1 105 ? -6.072 0.400 -2.633 1.00 96.62 105 LEU A N 1
ATOM 801 C CA . LEU A 1 105 ? -5.210 -0.400 -3.498 1.00 96.62 105 LEU A CA 1
ATOM 802 C C . LEU A 1 105 ? -3.863 0.305 -3.616 1.00 96.62 105 LEU A C 1
ATOM 804 O O . LEU A 1 105 ? -3.805 1.466 -4.011 1.00 96.62 105 LEU A O 1
ATOM 808 N N . LEU A 1 106 ? -2.801 -0.412 -3.275 1.00 97.25 106 LEU A N 1
ATOM 809 C CA . LEU A 1 106 ? -1.425 0.064 -3.316 1.00 97.25 106 LEU A CA 1
ATOM 810 C C . LEU A 1 106 ? -0.631 -0.802 -4.290 1.00 97.25 106 LEU A C 1
ATOM 812 O O . LEU A 1 106 ? -0.777 -2.023 -4.275 1.00 97.25 106 LEU A O 1
ATOM 816 N N . ASN A 1 107 ? 0.226 -0.195 -5.103 1.00 95.81 107 ASN A N 1
ATOM 817 C CA . ASN A 1 107 ? 1.122 -0.891 -6.021 1.00 95.81 107 ASN A CA 1
ATOM 818 C C . ASN A 1 107 ? 2.579 -0.512 -5.729 1.00 95.81 107 ASN A C 1
ATOM 820 O O . ASN A 1 107 ? 2.910 0.667 -5.620 1.00 95.81 107 ASN A O 1
ATOM 824 N N . SER A 1 108 ? 3.454 -1.510 -5.595 1.00 94.88 108 SER A N 1
ATOM 825 C CA . SER A 1 108 ? 4.879 -1.291 -5.332 1.00 94.88 108 SER A CA 1
ATOM 826 C C . SER A 1 108 ? 5.708 -1.020 -6.591 1.00 94.88 108 SER A C 1
ATOM 828 O O . SER A 1 108 ? 6.898 -0.729 -6.483 1.00 94.88 108 SER A O 1
ATOM 830 N N . GLY A 1 109 ? 5.118 -1.155 -7.779 1.00 93.06 109 GLY A N 1
ATOM 831 C CA . GLY A 1 109 ? 5.786 -0.964 -9.062 1.00 93.06 109 GLY A CA 1
ATOM 832 C C . GLY A 1 109 ? 4.941 -0.176 -10.066 1.00 93.06 109 GLY A C 1
ATOM 833 O O . GLY A 1 109 ? 3.880 0.342 -9.712 1.00 93.06 109 GLY A O 1
ATOM 834 N N . PRO A 1 110 ? 5.418 -0.065 -11.318 1.00 92.69 110 PRO A N 1
ATOM 835 C CA . PRO A 1 110 ? 4.694 0.625 -12.377 1.00 92.69 110 PRO A CA 1
ATOM 836 C C . PRO A 1 110 ? 3.292 0.049 -12.612 1.00 92.69 110 PRO A C 1
ATOM 838 O O . PRO A 1 110 ? 3.038 -1.137 -12.372 1.00 92.69 110 PRO A O 1
ATOM 841 N N . ARG A 1 111 ? 2.393 0.895 -13.118 1.00 92.06 111 ARG A N 1
ATOM 842 C CA . ARG A 1 111 ? 1.027 0.538 -13.534 1.00 92.06 111 ARG A CA 1
ATOM 843 C C . ARG A 1 111 ? 0.626 1.257 -14.816 1.00 92.06 111 ARG A C 1
ATOM 845 O O . ARG A 1 111 ? 1.311 2.185 -15.245 1.00 92.06 111 ARG A O 1
ATOM 852 N N . ASP A 1 112 ? -0.497 0.826 -15.380 1.00 89.62 112 ASP A N 1
ATOM 853 C CA . ASP A 1 112 ? -1.155 1.450 -16.528 1.00 89.62 112 ASP A CA 1
ATOM 854 C C . ASP A 1 112 ? -0.190 1.635 -17.708 1.00 89.62 112 ASP A C 1
ATOM 856 O O . ASP A 1 112 ? -0.122 2.683 -18.350 1.00 89.62 112 ASP A O 1
ATOM 860 N N . CYS A 1 113 ? 0.603 0.591 -17.970 1.00 90.25 113 CYS A N 1
ATOM 861 C CA . CYS A 1 113 ? 1.649 0.641 -18.976 1.00 90.25 113 CYS A CA 1
ATOM 862 C C . CYS A 1 113 ? 1.078 0.634 -20.406 1.00 90.25 113 CYS A C 1
ATOM 864 O O . CYS A 1 113 ? 0.431 -0.324 -20.834 1.00 90.25 113 CYS A O 1
ATOM 866 N N . GLU A 1 114 ? 1.418 1.649 -21.200 1.00 89.88 114 GLU A N 1
ATOM 867 C CA . GLU A 1 114 ? 1.083 1.753 -22.621 1.00 89.88 114 GLU A CA 1
ATOM 868 C C . GLU A 1 114 ? 2.335 1.640 -23.503 1.00 89.88 114 GLU A C 1
ATOM 870 O O . GLU A 1 114 ? 3.416 2.142 -23.180 1.00 89.88 114 GLU A O 1
ATOM 875 N N . TRP A 1 115 ? 2.215 0.934 -24.631 1.00 89.81 115 TRP A N 1
ATOM 876 C CA . TRP A 1 115 ? 3.320 0.778 -25.575 1.00 89.81 115 TRP A CA 1
ATOM 877 C C . TRP A 1 115 ? 3.384 1.966 -26.528 1.00 89.81 115 TRP A C 1
ATOM 879 O O . TRP A 1 115 ? 2.463 2.189 -27.311 1.00 89.81 115 TRP A O 1
ATOM 889 N N . CYS A 1 116 ? 4.521 2.653 -26.542 1.00 88.31 116 CYS A N 1
ATOM 890 C CA . CYS A 1 116 ? 4.801 3.764 -27.439 1.00 88.31 116 CYS A CA 1
ATOM 891 C C . CYS A 1 116 ? 5.699 3.310 -28.599 1.00 88.31 116 CYS A C 1
ATOM 893 O O . CYS A 1 116 ? 6.916 3.188 -28.419 1.00 88.31 116 CYS A O 1
ATOM 895 N N . PRO A 1 117 ? 5.139 3.028 -29.794 1.00 85.94 117 PRO A N 1
ATOM 896 C CA . PRO A 1 117 ? 5.892 2.479 -30.914 1.00 85.94 117 PRO A CA 1
ATOM 897 C C . PRO A 1 117 ? 6.739 3.534 -31.632 1.00 85.94 117 PRO A C 1
ATOM 899 O O . PRO A 1 117 ? 6.344 4.692 -31.788 1.00 85.94 117 PRO A O 1
ATOM 902 N N . THR A 1 118 ? 7.871 3.104 -32.186 1.00 83.44 118 THR A N 1
ATOM 903 C CA . THR A 1 118 ? 8.695 3.945 -33.064 1.00 83.44 118 THR A CA 1
ATOM 904 C C . THR A 1 118 ? 7.914 4.344 -34.313 1.00 83.44 118 THR A C 1
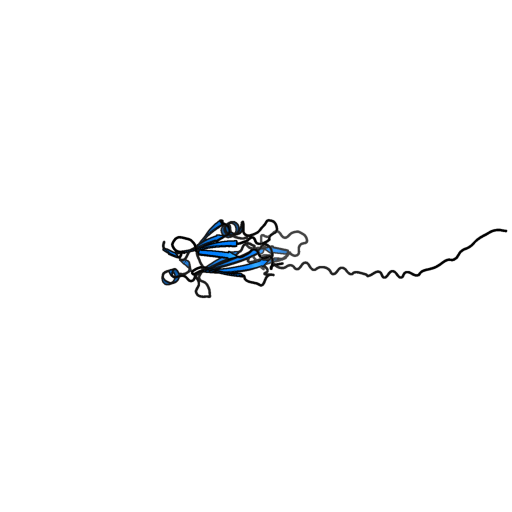ATOM 906 O O . THR A 1 118 ? 7.471 3.489 -35.080 1.00 83.44 118 THR A O 1
ATOM 909 N N . GLY A 1 119 ? 7.773 5.650 -34.548 1.00 71.94 119 GLY A N 1
ATOM 910 C CA . GLY A 1 119 ? 7.044 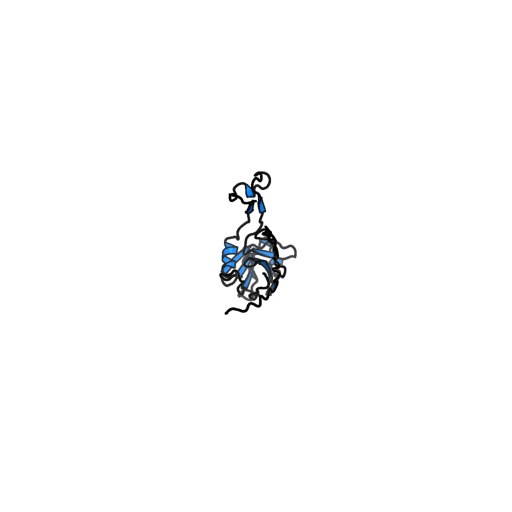6.181 -35.703 1.00 71.94 119 GLY A CA 1
ATOM 911 C C . GLY A 1 119 ? 5.519 6.187 -35.552 1.00 71.94 119 GLY A C 1
ATOM 912 O O . GLY A 1 119 ? 4.831 6.443 -36.542 1.00 71.94 119 GLY A O 1
ATOM 913 N N . GLY A 1 120 ? 4.992 5.928 -34.348 1.00 63.25 120 GLY A N 1
ATOM 914 C CA . GLY A 1 120 ? 3.585 6.179 -34.031 1.00 63.25 120 GLY A CA 1
ATOM 915 C C . GLY A 1 120 ? 3.236 7.655 -34.220 1.00 63.25 120 GLY A C 1
ATOM 916 O O . GLY A 1 120 ? 4.072 8.533 -33.985 1.00 63.25 120 GLY A O 1
ATOM 917 N N . THR A 1 121 ? 2.020 7.949 -34.686 1.00 58.94 121 THR A N 1
ATOM 918 C CA . THR A 1 121 ? 1.581 9.344 -34.738 1.00 58.94 121 THR A CA 1
ATOM 919 C C . THR A 1 121 ? 1.080 9.766 -33.353 1.00 58.94 121 THR A C 1
ATOM 921 O O . THR A 1 121 ? 0.436 8.962 -32.683 1.00 58.94 121 THR A O 1
ATOM 924 N N . PRO A 1 122 ? 1.312 11.015 -32.905 1.00 57.50 122 PRO A N 1
ATOM 925 C CA . PRO A 1 122 ? 0.851 11.494 -31.591 1.00 57.50 122 PRO A CA 1
ATOM 926 C C . PRO A 1 122 ? -0.668 11.387 -31.367 1.00 57.50 122 PRO A C 1
ATOM 928 O O . PRO A 1 122 ? -1.148 11.538 -30.250 1.00 57.50 122 PRO A O 1
ATOM 931 N N . TRP A 1 123 ? -1.431 11.161 -32.439 1.00 57.16 123 TRP A N 1
ATOM 932 C CA . TRP A 1 123 ? -2.882 11.005 -32.413 1.00 57.16 123 TRP A CA 1
ATOM 933 C C . TRP A 1 123 ? -3.334 9.609 -31.976 1.00 57.16 123 TRP A C 1
ATOM 935 O O . TRP A 1 123 ? -4.477 9.469 -31.549 1.00 57.16 123 TRP A O 1
ATOM 945 N N . ASP A 1 124 ? -2.461 8.603 -32.084 1.00 61.00 124 ASP A N 1
ATOM 946 C CA . ASP A 1 124 ? -2.790 7.208 -31.775 1.00 61.00 124 ASP A CA 1
ATOM 947 C C . ASP A 1 124 ? -2.652 6.898 -30.274 1.00 61.00 124 ASP A C 1
ATOM 949 O O . ASP A 1 124 ? -3.338 6.013 -29.775 1.00 61.00 124 ASP A O 1
ATOM 953 N N . ALA A 1 125 ? -1.819 7.661 -29.555 1.00 67.25 125 ALA A N 1
ATOM 954 C CA . ALA A 1 125 ? -1.638 7.581 -28.106 1.00 67.25 125 ALA A CA 1
ATOM 955 C C . ALA A 1 125 ? -1.076 8.920 -27.580 1.00 67.25 125 ALA A C 1
ATOM 957 O O . ALA A 1 125 ? 0.134 9.155 -27.677 1.00 67.25 125 ALA A O 1
ATOM 958 N N . PRO A 1 126 ? -1.915 9.829 -27.038 1.00 76.81 126 PRO A N 1
ATOM 959 C CA . PRO A 1 126 ? -1.463 11.135 -26.545 1.00 76.81 126 PRO A CA 1
ATOM 960 C C . PRO A 1 126 ? -0.352 11.039 -25.494 1.00 76.81 126 PRO A C 1
ATOM 962 O O . PRO A 1 126 ? 0.518 11.905 -25.441 1.00 76.81 126 PRO A O 1
ATOM 965 N N . ILE A 1 127 ? -0.353 9.962 -24.703 1.00 79.62 127 ILE A N 1
ATOM 966 C CA . ILE A 1 127 ? 0.650 9.685 -23.672 1.00 79.62 127 ILE A CA 1
ATOM 967 C C . ILE A 1 127 ? 2.065 9.498 -24.252 1.00 79.62 127 ILE A C 1
ATOM 969 O O . ILE A 1 127 ? 3.057 9.788 -23.593 1.00 79.62 127 ILE A O 1
ATOM 973 N N . CYS A 1 128 ? 2.173 9.102 -25.523 1.00 81.56 128 CYS A N 1
ATOM 974 C CA . CYS A 1 128 ? 3.441 8.865 -26.210 1.00 81.56 128 CYS A CA 1
ATOM 975 C C . CYS A 1 128 ? 4.023 10.117 -26.888 1.00 81.56 128 CYS A C 1
ATOM 977 O O . CYS A 1 128 ? 5.108 10.047 -27.464 1.00 81.56 128 CYS A O 1
ATOM 979 N N . ALA A 1 129 ? 3.318 11.255 -26.864 1.00 79.75 129 ALA A N 1
ATOM 980 C CA . ALA A 1 129 ? 3.686 12.439 -27.644 1.00 79.75 129 ALA A CA 1
ATOM 981 C C . ALA A 1 129 ? 5.026 13.074 -27.225 1.00 79.75 129 ALA A C 1
ATOM 983 O O . ALA A 1 129 ? 5.693 13.687 -28.059 1.00 79.75 129 ALA A O 1
ATOM 984 N N . GLU A 1 130 ? 5.421 12.922 -25.959 1.00 79.56 130 GLU A N 1
ATOM 985 C CA . GLU A 1 130 ? 6.628 13.539 -25.382 1.00 79.56 130 GLU A CA 1
ATOM 986 C C . GLU A 1 130 ? 7.729 12.524 -25.042 1.00 79.56 130 GLU A C 1
ATOM 988 O O . GLU A 1 130 ? 8.734 12.870 -24.423 1.00 79.56 130 GLU A O 1
ATOM 993 N N . ILE A 1 131 ? 7.568 11.266 -25.452 1.00 82.62 131 ILE A N 1
ATOM 994 C CA . ILE A 1 131 ? 8.488 10.197 -25.071 1.00 82.62 131 ILE A CA 1
ATOM 995 C C . ILE A 1 131 ? 9.616 10.072 -26.088 1.00 82.62 131 ILE A C 1
ATOM 997 O O . ILE A 1 131 ? 9.397 9.836 -27.277 1.00 82.62 131 ILE A O 1
ATOM 1001 N N . GLU A 1 132 ? 10.851 10.187 -25.602 1.00 83.44 132 GLU A N 1
ATOM 1002 C CA . GLU A 1 132 ? 12.039 9.943 -26.409 1.00 83.44 132 GLU A CA 1
ATOM 1003 C C . GLU A 1 132 ? 12.236 8.435 -26.607 1.00 83.44 132 GLU A C 1
ATOM 1005 O O . GLU A 1 132 ? 12.554 7.695 -25.675 1.00 83.44 132 GLU A O 1
ATOM 1010 N N . ILE A 1 133 ? 12.039 7.971 -27.841 1.00 83.31 133 ILE A N 1
ATOM 1011 C CA . ILE A 1 133 ? 12.252 6.569 -28.200 1.00 83.31 133 ILE A CA 1
ATOM 1012 C C . ILE A 1 133 ? 13.725 6.375 -28.594 1.00 83.31 133 ILE A C 1
ATOM 1014 O O . ILE A 1 133 ? 14.182 7.025 -29.539 1.00 83.31 133 ILE A O 1
ATOM 1018 N N . PRO A 1 134 ? 14.471 5.467 -27.933 1.00 84.75 134 PRO A N 1
ATOM 1019 C CA . PRO A 1 134 ? 15.870 5.211 -28.258 1.00 84.75 134 PRO A CA 1
ATOM 1020 C C . PRO A 1 134 ? 16.078 4.790 -29.718 1.00 84.75 134 PRO A C 1
ATOM 1022 O O . PRO A 1 134 ? 15.299 4.011 -30.278 1.00 84.75 134 PRO A O 1
ATOM 1025 N N . GLU A 1 135 ? 17.170 5.260 -30.327 1.00 83.75 135 GLU A N 1
ATOM 1026 C CA . GLU A 1 135 ? 17.515 4.926 -31.712 1.00 83.75 135 GLU A CA 1
ATOM 1027 C C . GLU A 1 135 ? 17.667 3.405 -31.895 1.00 83.75 135 GLU A C 1
ATOM 1029 O O . GLU A 1 135 ? 18.357 2.727 -31.133 1.00 83.75 135 GLU A O 1
ATOM 1034 N N . GLY A 1 136 ? 17.003 2.858 -32.917 1.00 82.31 136 GLY A N 1
ATOM 1035 C CA . GLY A 1 136 ? 17.007 1.422 -33.209 1.00 82.31 136 GLY A CA 1
ATOM 1036 C C . GLY A 1 136 ? 16.027 0.583 -32.379 1.00 82.31 136 GLY A C 1
ATOM 1037 O O . GLY A 1 136 ? 15.939 -0.622 -32.617 1.00 82.31 136 GLY A O 1
ATOM 1038 N N . SER A 1 137 ? 15.270 1.184 -31.454 1.00 83.62 137 SER A N 1
ATOM 1039 C CA . SER A 1 137 ? 14.178 0.496 -30.755 1.00 83.62 137 SER A CA 1
ATOM 1040 C C . SER A 1 137 ? 12.923 0.371 -31.630 1.00 83.62 137 SER A C 1
ATOM 1042 O O . SER A 1 137 ? 12.696 1.175 -32.538 1.00 83.62 137 SER A O 1
ATOM 1044 N N . SER A 1 138 ? 12.073 -0.619 -31.340 1.00 86.31 138 SER A N 1
ATOM 1045 C CA . SER A 1 138 ? 10.701 -0.714 -31.866 1.00 86.31 138 SER A CA 1
ATOM 1046 C C . SER A 1 138 ? 9.687 0.125 -31.077 1.00 86.31 138 SER A C 1
ATOM 1048 O O . SER A 1 138 ? 8.544 0.262 -31.514 1.00 86.31 138 SER A O 1
ATOM 1050 N N . GLY A 1 139 ? 10.086 0.652 -29.918 1.00 87.81 139 GLY A N 1
ATOM 1051 C CA . GLY A 1 139 ? 9.264 1.467 -29.026 1.00 87.81 139 GLY A CA 1
ATOM 1052 C C . GLY A 1 139 ? 9.714 1.360 -27.569 1.00 87.81 139 GLY A C 1
ATOM 1053 O O . GLY A 1 139 ? 10.750 0.754 -27.279 1.00 87.81 139 GLY A O 1
ATOM 1054 N N . VAL A 1 140 ? 8.945 1.941 -26.656 1.00 89.81 140 VAL A N 1
ATOM 1055 C CA . VAL A 1 140 ? 9.157 1.836 -25.204 1.00 89.81 140 VAL A CA 1
ATOM 1056 C C . VAL A 1 140 ? 7.821 1.711 -24.481 1.00 89.81 140 VAL A C 1
ATOM 1058 O O . VAL A 1 140 ? 6.808 2.207 -24.966 1.00 89.81 140 VAL A O 1
ATOM 1061 N N . TRP A 1 141 ? 7.818 1.056 -23.323 1.00 90.69 141 TRP A N 1
ATOM 1062 C CA . TRP A 1 141 ? 6.676 1.102 -22.413 1.00 90.69 141 TRP A CA 1
ATOM 1063 C C . TRP A 1 141 ? 6.709 2.400 -21.620 1.00 90.69 141 TRP A C 1
ATOM 1065 O O . TRP A 1 141 ? 7.755 2.771 -21.086 1.00 90.69 141 TRP A O 1
ATOM 1075 N N . HIS A 1 142 ? 5.566 3.063 -21.538 1.00 90.44 142 HIS A N 1
ATOM 1076 C CA . HIS A 1 142 ? 5.341 4.184 -20.648 1.00 90.44 142 HIS A CA 1
ATOM 1077 C C . HIS A 1 142 ? 4.345 3.769 -19.582 1.00 90.44 142 HIS A C 1
ATOM 1079 O O . HIS A 1 142 ? 3.263 3.311 -19.922 1.00 90.44 142 HIS A O 1
ATOM 1085 N N . CYS A 1 143 ? 4.720 3.915 -18.322 1.00 91.31 143 CYS A N 1
ATOM 1086 C CA . CYS A 1 143 ? 3.912 3.502 -17.188 1.00 91.31 143 CYS A CA 1
ATOM 1087 C C . CYS A 1 143 ? 3.812 4.657 -16.201 1.00 91.31 143 CYS A C 1
ATOM 1089 O O . CYS A 1 143 ? 4.700 5.511 -16.150 1.00 91.31 143 CYS A O 1
ATOM 1091 N N . GLU A 1 144 ? 2.776 4.637 -15.377 1.00 92.81 144 GLU A N 1
ATOM 1092 C CA . GLU A 1 144 ? 2.736 5.464 -14.184 1.00 92.81 144 GLU A CA 1
ATOM 1093 C C . GLU A 1 144 ? 3.642 4.859 -13.111 1.00 92.81 144 GLU A C 1
ATOM 1095 O O . GLU A 1 144 ? 3.571 3.660 -12.823 1.00 92.81 144 GLU A O 1
ATOM 1100 N N . ASP A 1 145 ? 4.486 5.695 -12.510 1.00 93.31 145 ASP A N 1
ATOM 1101 C CA . ASP A 1 145 ? 5.312 5.306 -11.371 1.00 93.31 145 ASP A CA 1
ATOM 1102 C C . ASP A 1 145 ? 4.466 5.176 -10.086 1.00 93.31 145 ASP A C 1
ATOM 1104 O O . ASP A 1 145 ? 3.400 5.802 -9.964 1.00 93.31 145 ASP A O 1
ATOM 1108 N N . PRO A 1 146 ? 4.938 4.403 -9.087 1.00 95.62 146 PRO A N 1
ATOM 1109 C CA . PRO A 1 146 ? 4.356 4.430 -7.753 1.00 95.62 146 PRO A CA 1
ATOM 1110 C C . PRO A 1 146 ? 4.286 5.860 -7.211 1.00 95.62 146 PRO A C 1
ATOM 1112 O O . PRO A 1 146 ? 5.217 6.652 -7.362 1.00 95.62 146 PRO A O 1
ATOM 1115 N N . THR A 1 147 ? 3.196 6.185 -6.524 1.00 96.94 147 THR A N 1
ATOM 1116 C CA . THR A 1 147 ? 3.066 7.463 -5.818 1.00 96.94 147 THR A CA 1
ATOM 1117 C C . THR A 1 147 ? 4.121 7.593 -4.716 1.00 96.94 147 THR A C 1
ATOM 1119 O O . THR A 1 147 ? 4.707 6.605 -4.265 1.00 96.94 147 THR A O 1
ATOM 1122 N N . ASP A 1 148 ? 4.320 8.810 -4.205 1.00 97.50 148 ASP A N 1
ATOM 1123 C CA . ASP A 1 148 ? 5.202 9.044 -3.052 1.00 97.50 148 ASP A CA 1
ATOM 1124 C C . ASP A 1 148 ? 4.780 8.218 -1.822 1.00 97.50 148 ASP A C 1
ATOM 1126 O O . ASP A 1 148 ? 5.631 7.723 -1.082 1.00 97.50 148 ASP A O 1
ATOM 1130 N N . ILE A 1 149 ? 3.468 8.029 -1.621 1.00 97.69 149 ILE A N 1
ATOM 1131 C CA . ILE A 1 149 ? 2.915 7.215 -0.528 1.00 97.69 149 ILE A CA 1
ATOM 1132 C C . ILE A 1 149 ? 3.267 5.739 -0.725 1.00 97.69 149 ILE A C 1
ATOM 1134 O O . ILE A 1 149 ? 3.739 5.091 0.207 1.00 97.69 149 ILE A O 1
ATOM 1138 N N . GLU A 1 150 ? 3.069 5.207 -1.929 1.00 98.12 150 GLU A N 1
ATOM 1139 C CA . GLU A 1 150 ? 3.407 3.816 -2.243 1.00 98.12 150 GLU A CA 1
ATOM 1140 C C . GLU A 1 150 ? 4.914 3.574 -2.120 1.00 98.12 150 GLU A C 1
ATOM 1142 O O . GLU A 1 150 ? 5.336 2.633 -1.450 1.00 98.12 150 GLU A O 1
ATOM 1147 N N . SER A 1 151 ? 5.729 4.472 -2.675 1.00 97.06 151 SER A N 1
ATOM 1148 C CA . SER A 1 151 ? 7.189 4.420 -2.569 1.00 97.06 151 SER A CA 1
ATOM 1149 C C . SER A 1 151 ? 7.662 4.454 -1.113 1.00 97.06 151 SER A C 1
ATOM 1151 O O . SER A 1 151 ? 8.605 3.751 -0.749 1.00 97.06 151 SER A O 1
ATOM 1153 N N . HIS A 1 152 ? 7.000 5.245 -0.260 1.00 97.88 152 HIS A N 1
ATOM 1154 C CA . HIS A 1 152 ? 7.275 5.284 1.173 1.00 97.88 152 HIS A CA 1
ATOM 1155 C C . HIS A 1 152 ? 6.904 3.969 1.869 1.00 97.88 152 HIS A C 1
ATOM 1157 O O . HIS A 1 152 ? 7.742 3.385 2.559 1.00 97.88 152 HIS A O 1
ATOM 1163 N N . LEU A 1 153 ? 5.676 3.481 1.674 1.00 98.12 153 LEU A N 1
ATOM 1164 C CA . LEU A 1 153 ? 5.185 2.257 2.311 1.00 98.12 153 LEU A CA 1
ATOM 1165 C C . LEU A 1 153 ? 6.024 1.037 1.914 1.00 98.12 153 LEU A C 1
ATOM 1167 O O . LEU A 1 153 ? 6.464 0.278 2.778 1.00 98.12 153 LEU A O 1
ATOM 1171 N N . PHE A 1 154 ? 6.308 0.873 0.621 1.00 97.19 154 PHE A N 1
ATOM 1172 C CA . PHE A 1 154 ? 7.032 -0.288 0.100 1.00 97.19 154 PHE A CA 1
ATOM 1173 C C . PHE A 1 154 ? 8.558 -0.192 0.225 1.00 97.19 154 PHE A C 1
ATOM 1175 O O . PHE A 1 154 ? 9.255 -1.130 -0.161 1.00 97.19 154 PHE A O 1
ATOM 1182 N N . TYR A 1 155 ? 9.103 0.878 0.814 1.00 95.94 155 TYR A N 1
ATOM 1183 C CA . TYR A 1 155 ? 10.553 1.088 0.907 1.00 95.94 155 TYR A CA 1
ATOM 1184 C C . TYR A 1 155 ? 11.313 -0.099 1.536 1.00 95.94 155 TYR A C 1
ATOM 1186 O O . TYR A 1 155 ? 12.422 -0.418 1.114 1.00 95.94 155 TYR A O 1
ATOM 1194 N N . TRP A 1 156 ? 10.711 -0.787 2.516 1.00 95.50 156 TRP A N 1
ATOM 1195 C CA . TRP A 1 156 ? 11.275 -1.988 3.159 1.00 95.50 156 TRP A CA 1
ATOM 1196 C C . TRP A 1 156 ? 10.536 -3.285 2.806 1.00 95.50 156 TRP A C 1
ATOM 1198 O O . TRP A 1 156 ? 10.703 -4.304 3.479 1.00 95.50 156 TRP A O 1
ATOM 1208 N N . ALA A 1 157 ? 9.706 -3.272 1.766 1.00 94.44 157 ALA A N 1
ATOM 1209 C CA . ALA A 1 157 ? 8.933 -4.441 1.358 1.00 94.44 157 ALA A CA 1
ATOM 1210 C C . ALA A 1 157 ? 9.777 -5.493 0.624 1.00 94.44 157 ALA A C 1
ATOM 1212 O O . ALA A 1 157 ? 9.439 -6.678 0.654 1.00 94.44 157 ALA A O 1
ATOM 1213 N N . TYR A 1 158 ? 10.889 -5.077 0.017 1.00 93.38 158 TYR A N 1
ATOM 1214 C CA . TYR A 1 158 ? 11.793 -5.940 -0.739 1.00 93.38 158 TYR A CA 1
ATOM 1215 C C . TYR A 1 158 ? 13.244 -5.760 -0.291 1.00 93.38 158 TYR A C 1
ATOM 1217 O O . TYR A 1 158 ? 13.625 -4.718 0.247 1.00 93.38 158 TYR A O 1
ATOM 1225 N N . ASP A 1 159 ? 14.062 -6.787 -0.498 1.00 90.19 159 ASP A N 1
ATOM 1226 C CA . ASP A 1 159 ? 15.508 -6.707 -0.331 1.00 90.19 159 ASP A CA 1
ATOM 1227 C C . ASP A 1 159 ? 16.197 -6.091 -1.566 1.00 90.19 159 ASP A C 1
ATOM 1229 O O . ASP A 1 159 ? 15.576 -5.770 -2.581 1.00 90.19 159 ASP A O 1
ATOM 1233 N N . ALA A 1 160 ? 17.522 -5.940 -1.497 1.00 87.12 160 ALA A N 1
ATOM 1234 C CA . ALA A 1 160 ? 18.321 -5.374 -2.588 1.00 87.12 160 ALA A CA 1
ATOM 1235 C C . ALA A 1 160 ? 18.321 -6.215 -3.884 1.00 87.12 160 ALA A C 1
ATOM 1237 O O . ALA A 1 160 ? 18.840 -5.759 -4.902 1.00 87.12 160 ALA A O 1
ATOM 1238 N N . TYR A 1 161 ? 17.783 -7.436 -3.845 1.00 85.81 161 TYR A N 1
ATOM 1239 C CA . TYR A 1 161 ? 17.686 -8.359 -4.973 1.00 85.81 161 TYR A CA 1
ATOM 1240 C C . TYR A 1 161 ? 16.251 -8.481 -5.511 1.00 85.81 161 TYR A C 1
ATOM 1242 O O . TYR A 1 161 ? 16.031 -9.225 -6.464 1.00 85.81 161 TYR A O 1
ATOM 1250 N N . GLY A 1 162 ? 15.291 -7.742 -4.941 1.00 86.25 162 GLY A N 1
ATOM 1251 C CA . GLY A 1 162 ? 13.877 -7.800 -5.317 1.00 86.25 162 GLY A CA 1
ATOM 1252 C C . GLY A 1 162 ? 13.109 -8.955 -4.669 1.00 86.25 162 GLY A C 1
ATOM 1253 O O . GLY A 1 162 ? 11.954 -9.190 -5.027 1.00 86.25 162 GLY A O 1
ATOM 1254 N N . SER A 1 163 ? 13.714 -9.668 -3.714 1.00 88.69 163 SER A N 1
ATOM 1255 C CA . SER A 1 163 ? 13.015 -10.690 -2.932 1.00 88.69 163 SER A CA 1
ATOM 1256 C C . SER A 1 163 ? 12.103 -10.012 -1.919 1.00 88.69 163 SER A C 1
ATOM 1258 O O . SER A 1 163 ? 12.506 -9.046 -1.269 1.00 88.69 163 SER A O 1
ATOM 1260 N N . ARG A 1 164 ? 10.877 -10.516 -1.763 1.00 91.62 164 ARG A N 1
ATOM 1261 C CA . ARG A 1 164 ? 9.928 -10.004 -0.768 1.00 91.62 164 ARG A CA 1
ATOM 1262 C C . ARG A 1 164 ? 10.481 -10.257 0.640 1.00 91.62 164 ARG A C 1
ATOM 1264 O O . ARG A 1 164 ? 10.840 -11.388 0.961 1.00 91.62 164 ARG A O 1
ATOM 1271 N N . ASN A 1 165 ? 10.546 -9.219 1.471 1.00 93.56 165 ASN A N 1
ATOM 1272 C CA . ASN A 1 165 ? 10.784 -9.380 2.906 1.00 93.56 165 ASN A CA 1
ATOM 1273 C C . ASN A 1 165 ? 9.535 -9.962 3.578 1.00 93.56 165 ASN A C 1
ATOM 1275 O O . ASN A 1 165 ? 8.459 -10.008 2.989 1.00 93.56 165 ASN A O 1
ATOM 1279 N N . ASP A 1 166 ? 9.647 -10.342 4.844 1.00 94.94 166 ASP A N 1
ATOM 1280 C CA . ASP A 1 166 ? 8.452 -10.498 5.664 1.00 94.94 166 ASP A CA 1
ATOM 1281 C C . ASP A 1 166 ? 7.703 -9.160 5.734 1.00 94.94 166 ASP A C 1
ATOM 1283 O O . ASP A 1 166 ? 8.327 -8.105 5.889 1.00 94.94 166 ASP A O 1
ATOM 1287 N N . TRP A 1 167 ? 6.381 -9.192 5.586 1.00 96.44 167 TRP A N 1
ATOM 1288 C CA . TRP A 1 167 ? 5.535 -8.005 5.679 1.00 96.44 167 TRP A CA 1
ATOM 1289 C C . TRP A 1 167 ? 4.757 -8.050 6.987 1.00 96.44 167 TRP A C 1
ATOM 1291 O O . TRP A 1 167 ? 3.808 -8.822 7.125 1.00 96.44 167 TRP A O 1
ATOM 1301 N N . ASP A 1 168 ? 5.163 -7.210 7.937 1.00 97.69 168 ASP A N 1
ATOM 1302 C CA . ASP A 1 168 ? 4.399 -6.899 9.143 1.00 97.69 168 ASP A CA 1
ATOM 1303 C C . ASP A 1 168 ? 3.514 -5.690 8.853 1.00 97.69 168 ASP A C 1
ATOM 1305 O O . ASP A 1 168 ? 4.012 -4.594 8.565 1.00 97.69 168 ASP A O 1
ATOM 1309 N N . ILE A 1 169 ? 2.202 -5.919 8.872 1.00 98.38 169 ILE A N 1
ATOM 1310 C CA . ILE A 1 169 ? 1.212 -4.922 8.497 1.00 98.38 169 ILE A CA 1
ATOM 1311 C C . ILE A 1 169 ? 0.344 -4.590 9.698 1.00 98.38 169 ILE A C 1
ATOM 1313 O O . ILE A 1 169 ? -0.240 -5.475 10.324 1.00 98.38 169 ILE A O 1
ATOM 13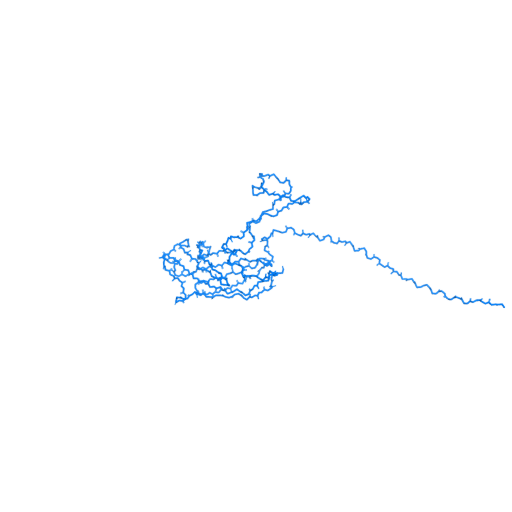17 N N . GLN A 1 170 ? 0.195 -3.298 9.973 1.00 98.56 170 GLN A N 1
ATOM 1318 C CA . GLN A 1 170 ? -0.770 -2.787 10.938 1.00 98.56 170 GLN A CA 1
ATOM 1319 C C . GLN A 1 170 ? -1.824 -1.944 10.242 1.00 98.56 170 GLN A C 1
ATOM 1321 O O . GLN A 1 170 ? -1.484 -1.114 9.406 1.00 98.5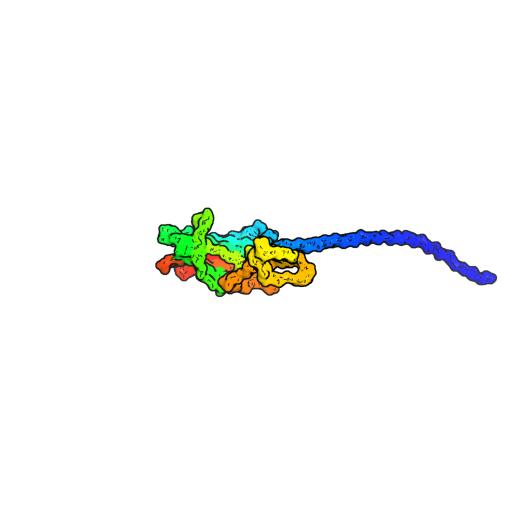6 170 GLN A O 1
ATOM 1326 N N . VAL A 1 171 ? -3.091 -2.123 10.608 1.00 98.62 171 VAL A N 1
ATOM 1327 C CA . VAL A 1 171 ? -4.216 -1.399 10.012 1.00 98.62 171 VAL A CA 1
ATOM 1328 C C . VAL A 1 171 ? -5.216 -0.919 11.056 1.00 98.62 171 VAL A C 1
ATOM 1330 O O . VAL A 1 171 ? -5.429 -1.552 12.094 1.00 98.62 171 VAL A O 1
ATOM 1333 N N . ALA A 1 172 ? -5.836 0.218 10.767 1.00 98.50 172 ALA A N 1
ATOM 1334 C CA . ALA A 1 172 ? -6.994 0.745 11.478 1.00 98.50 172 ALA A CA 1
ATOM 1335 C C . ALA A 1 172 ? -7.824 1.601 10.515 1.00 98.50 172 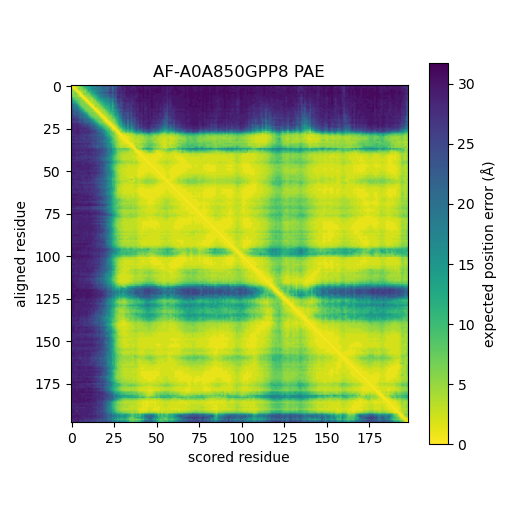ALA A C 1
ATOM 1337 O O . ALA A 1 172 ? -7.313 2.057 9.493 1.00 98.50 172 ALA A O 1
ATOM 1338 N N . ALA A 1 173 ? -9.098 1.817 10.833 1.00 98.31 173 ALA A N 1
ATOM 1339 C CA . ALA A 1 173 ? -9.969 2.689 10.051 1.00 98.31 173 ALA A CA 1
ATOM 1340 C C . ALA A 1 173 ? -10.407 3.871 10.903 1.00 98.31 173 ALA A C 1
ATOM 1342 O O . ALA A 1 173 ? -10.555 3.757 12.123 1.00 98.31 173 ALA A O 1
ATOM 1343 N N . GLU A 1 174 ? -10.621 5.002 10.252 1.00 98.06 174 GLU A N 1
ATOM 1344 C CA . GLU A 1 174 ? -11.064 6.226 10.890 1.00 98.06 174 GLU A CA 1
ATOM 1345 C C . GLU A 1 174 ? -12.095 6.926 10.016 1.00 98.06 174 GLU A C 1
ATOM 1347 O O . GLU A 1 174 ? -11.954 6.983 8.796 1.00 98.06 174 GLU A O 1
ATOM 1352 N N . ALA A 1 175 ? -13.136 7.450 10.653 1.00 97.81 175 ALA A N 1
ATOM 1353 C CA . ALA A 1 175 ? -14.102 8.320 10.004 1.00 97.81 175 ALA A CA 1
ATOM 1354 C C . ALA A 1 175 ? -14.682 9.298 11.028 1.00 97.81 175 ALA A C 1
ATOM 1356 O O . ALA A 1 175 ? -15.137 8.907 12.107 1.00 97.81 175 ALA A O 1
ATOM 1357 N N . GLY A 1 176 ? -14.673 10.591 10.701 1.00 95.06 176 GLY A N 1
ATOM 1358 C CA . GLY A 1 176 ? -15.290 11.629 11.532 1.00 95.06 176 GLY A CA 1
ATOM 1359 C C . GLY A 1 176 ? -14.741 11.726 12.965 1.00 95.06 176 GLY A C 1
ATOM 1360 O O . GLY A 1 176 ? -15.472 12.135 13.868 1.00 95.06 176 GLY A O 1
ATOM 1361 N N . GLY A 1 177 ? -13.483 11.348 13.189 1.00 95.44 177 GLY A N 1
ATOM 1362 C CA . GLY A 1 177 ? -12.806 11.302 14.485 1.00 95.44 177 GLY A CA 1
ATOM 1363 C C . GLY A 1 177 ? -12.989 9.995 15.265 1.00 95.44 177 GLY A C 1
ATOM 1364 O O . GLY A 1 177 ? -12.409 9.854 16.346 1.00 95.44 177 GLY A O 1
ATOM 1365 N N . TYR A 1 178 ? -13.780 9.047 14.757 1.00 96.69 178 TYR A N 1
ATOM 1366 C CA . TYR A 1 178 ? -13.966 7.728 15.361 1.00 96.69 178 TYR A CA 1
ATOM 1367 C C . TYR A 1 178 ? -12.991 6.728 14.766 1.00 96.69 178 TYR A C 1
ATOM 1369 O O . TYR A 1 178 ? -12.793 6.706 13.558 1.00 96.69 178 TYR A O 1
ATOM 1377 N N . TRP A 1 179 ? -12.430 5.876 15.620 1.00 97.12 179 TRP A N 1
ATOM 1378 C CA . TRP A 1 179 ? -11.463 4.858 15.228 1.00 97.12 179 TRP A CA 1
ATOM 1379 C C . TRP A 1 179 ? -12.059 3.461 15.380 1.00 97.12 179 TRP A C 1
ATOM 1381 O O . TRP A 1 179 ? -12.602 3.117 16.433 1.00 97.12 179 TRP A O 1
ATOM 1391 N N . ASP A 1 180 ? -11.902 2.643 14.347 1.00 97.19 180 ASP A N 1
ATOM 1392 C CA . ASP A 1 180 ? -12.067 1.197 14.421 1.00 97.19 180 ASP A CA 1
ATOM 1393 C C . ASP A 1 180 ? -10.681 0.552 14.510 1.00 97.19 180 ASP A C 1
ATOM 1395 O O . ASP A 1 180 ? -9.937 0.441 13.530 1.00 97.19 180 ASP A O 1
ATOM 1399 N N . SER A 1 181 ? -10.307 0.217 15.742 1.00 93.94 181 SER A N 1
ATOM 1400 C CA . SER A 1 181 ? -9.005 -0.322 16.114 1.00 93.94 181 SER A CA 1
ATOM 1401 C C . SER A 1 181 ? -9.162 -1.390 17.201 1.00 93.94 181 SER A C 1
ATOM 1403 O O . SER A 1 181 ? -10.188 -1.496 17.878 1.00 93.94 181 SER A O 1
ATOM 1405 N N . ASN A 1 182 ? -8.124 -2.192 17.406 1.00 91.50 182 ASN A N 1
ATOM 1406 C CA . ASN A 1 182 ? -8.071 -3.251 18.402 1.00 91.50 182 ASN A CA 1
ATOM 1407 C C . ASN A 1 182 ? -7.867 -2.691 19.824 1.00 91.50 182 ASN A C 1
ATOM 1409 O O . ASN A 1 182 ? -6.773 -2.748 20.387 1.00 91.50 182 ASN A O 1
ATOM 1413 N N . PHE A 1 183 ? -8.928 -2.133 20.412 1.00 85.50 183 PHE A N 1
ATOM 1414 C CA . PHE A 1 183 ? -8.941 -1.600 21.784 1.00 85.50 183 PHE A CA 1
ATOM 1415 C C . PHE A 1 183 ? -7.853 -0.542 22.053 1.00 85.50 183 PHE A C 1
ATOM 1417 O O . PHE A 1 183 ? -7.247 -0.514 23.126 1.00 85.50 183 PHE A O 1
ATOM 1424 N N . GLY A 1 184 ? -7.609 0.342 21.081 1.00 83.81 184 GLY A N 1
ATOM 1425 C CA . GLY A 1 184 ? -6.587 1.391 21.170 1.00 83.81 184 GLY A CA 1
A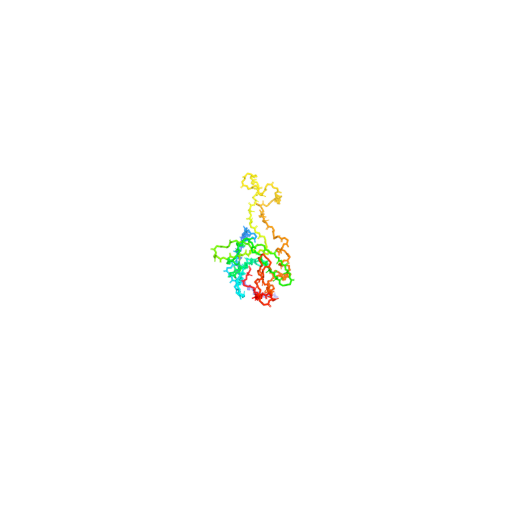TOM 1426 C C . GLY A 1 184 ? -5.214 0.992 20.622 1.00 83.81 184 GLY A C 1
ATOM 1427 O O . GLY A 1 184 ? -4.307 1.820 20.631 1.00 83.81 184 GLY A O 1
ATOM 1428 N N . ALA A 1 185 ? -5.063 -0.238 20.124 1.00 92.31 185 ALA A N 1
ATOM 1429 C CA . ALA A 1 185 ? -3.960 -0.657 19.263 1.00 92.31 185 ALA A CA 1
ATOM 1430 C C . ALA A 1 185 ? -4.464 -0.899 17.832 1.00 92.31 185 ALA A C 1
ATOM 1432 O O . ALA A 1 185 ? -5.652 -1.120 17.626 1.00 92.31 185 ALA A O 1
ATOM 1433 N N . ASN A 1 186 ? -3.576 -0.906 16.841 1.00 96.50 186 ASN A N 1
ATOM 1434 C CA . ASN A 1 186 ? -3.942 -1.283 15.474 1.00 96.50 186 ASN A CA 1
ATOM 1435 C C . ASN A 1 186 ? -4.170 -2.799 15.362 1.00 96.50 186 ASN A C 1
ATOM 1437 O O . ASN A 1 186 ? -3.637 -3.584 16.153 1.00 96.50 186 ASN A O 1
ATOM 1441 N N . TYR A 1 187 ? -4.959 -3.219 14.376 1.00 98.31 187 TYR A N 1
ATOM 1442 C CA . TYR A 1 187 ? -5.020 -4.621 13.973 1.00 98.31 187 TYR A CA 1
ATOM 1443 C C . TYR A 1 187 ? -3.730 -4.996 13.253 1.00 98.31 187 TYR A C 1
ATOM 1445 O O . TYR A 1 187 ? -3.166 -4.158 12.559 1.00 98.31 187 TYR A O 1
ATOM 1453 N N . SER A 1 188 ? -3.258 -6.232 13.408 1.00 97.56 188 SER A N 1
ATOM 1454 C CA . SER A 1 188 ? -2.032 -6.696 12.758 1.00 97.56 188 SER A CA 1
ATOM 1455 C C . SER A 1 188 ? -2.277 -7.908 11.871 1.00 97.56 188 SER A C 1
ATOM 1457 O O . SER A 1 188 ? -3.082 -8.785 12.197 1.00 97.56 188 SER A O 1
ATOM 1459 N N . ALA A 1 189 ? -1.576 -7.948 10.748 1.00 97.50 189 ALA A N 1
ATOM 1460 C CA . ALA A 1 189 ? -1.553 -9.035 9.786 1.00 97.50 189 ALA A CA 1
ATOM 1461 C C . ALA A 1 189 ? -0.109 -9.263 9.335 1.00 97.50 189 ALA A C 1
ATOM 1463 O O . ALA A 1 189 ? 0.733 -8.374 9.437 1.00 97.50 189 ALA A O 1
ATOM 1464 N N . TYR A 1 190 ? 0.177 -10.470 8.858 1.00 96.69 190 TYR A N 1
ATOM 1465 C CA . TYR A 1 190 ? 1.530 -10.849 8.490 1.00 96.69 190 TYR A CA 1
ATOM 1466 C C . TYR A 1 190 ? 1.529 -11.681 7.215 1.00 96.69 190 TYR A C 1
ATOM 1468 O O . TYR A 1 190 ? 0.789 -12.664 7.131 1.00 96.69 190 TYR A O 1
ATOM 1476 N N . PHE A 1 191 ? 2.387 -11.318 6.264 1.00 94.69 191 PHE A N 1
ATOM 1477 C CA . PHE A 1 191 ? 2.720 -12.155 5.115 1.00 94.69 191 PHE A CA 1
ATOM 1478 C C . PHE A 1 191 ? 4.177 -12.589 5.226 1.00 94.69 191 PHE A C 1
ATOM 1480 O O . PHE A 1 191 ? 5.078 -11.758 5.341 1.00 94.69 191 PHE A O 1
ATOM 1487 N N . TYR A 1 192 ? 4.407 -13.899 5.194 1.00 91.50 192 TYR A N 1
ATOM 1488 C CA . TYR A 1 192 ? 5.759 -14.448 5.191 1.00 91.50 192 TYR A CA 1
ATOM 1489 C C . TYR A 1 192 ? 6.467 -14.095 3.885 1.00 91.50 192 TYR A C 1
ATOM 1491 O O . TYR A 1 192 ? 5.834 -14.033 2.828 1.00 91.50 192 TYR A O 1
ATOM 1499 N N . ALA A 1 193 ? 7.781 -13.908 3.938 1.00 88.62 193 ALA A N 1
ATOM 1500 C CA . ALA A 1 193 ? 8.605 -13.882 2.742 1.00 88.62 193 ALA A CA 1
ATOM 1501 C C . ALA A 1 193 ? 8.335 -15.152 1.920 1.00 88.62 193 ALA A C 1
ATOM 1503 O O . ALA A 1 193 ? 8.447 -16.270 2.428 1.00 88.62 193 ALA A O 1
ATOM 1504 N N . ASP A 1 194 ? 7.969 -14.971 0.654 1.00 74.50 194 ASP A N 1
ATOM 1505 C CA . ASP A 1 194 ? 7.777 -16.068 -0.286 1.00 74.50 194 ASP A CA 1
ATOM 1506 C C . ASP A 1 194 ? 8.457 -15.741 -1.619 1.00 74.50 194 ASP A C 1
ATOM 1508 O O . ASP A 1 194 ? 8.542 -14.582 -2.030 1.00 74.50 194 ASP A O 1
ATOM 1512 N N . ALA A 1 195 ? 8.972 -16.785 -2.262 1.00 60.31 195 ALA A N 1
ATOM 1513 C CA . ALA A 1 195 ? 9.695 -16.758 -3.526 1.00 60.31 195 ALA A CA 1
ATOM 1514 C C . ALA A 1 195 ? 8.904 -17.439 -4.658 1.00 60.31 195 ALA A C 1
ATOM 1516 O O . ALA A 1 195 ? 9.487 -17.831 -5.666 1.00 60.31 195 ALA A O 1
ATOM 1517 N N . THR A 1 196 ? 7.592 -17.626 -4.493 1.00 59.28 196 THR A N 1
ATOM 1518 C CA . THR A 1 196 ? 6.711 -18.317 -5.457 1.00 59.28 196 THR A CA 1
ATOM 1519 C C . THR A 1 196 ? 6.562 -17.600 -6.799 1.00 59.28 196 THR A C 1
ATOM 1521 O O . THR A 1 196 ? 6.095 -18.197 -7.768 1.00 59.28 196 THR A O 1
ATOM 1524 N N . CYS A 1 197 ? 7.013 -16.351 -6.883 1.00 67.06 197 CYS A N 1
ATOM 1525 C CA . CYS A 1 197 ? 6.990 -15.526 -8.079 1.00 67.06 197 CYS A CA 1
ATOM 1526 C C . CYS A 1 197 ? 8.390 -15.517 -8.736 1.00 67.06 197 CYS A C 1
ATOM 1528 O O . CYS A 1 197 ? 9.358 -15.105 -8.095 1.00 67.06 197 CYS A O 1
ATOM 1530 N N . PHE A 1 198 ? 8.508 -16.037 -9.970 1.00 55.50 198 PHE A N 1
ATOM 1531 C CA . PHE A 1 198 ? 9.781 -16.316 -10.670 1.00 55.50 198 PHE A CA 1
ATOM 1532 C C . PHE A 1 198 ? 10.224 -15.203 -11.632 1.00 55.50 198 PHE A C 1
ATOM 1534 O O . PHE A 1 198 ? 9.385 -14.732 -12.433 1.00 55.50 198 PHE A O 1
#